Protein AF-A0A7D4QBA5-F1 (afdb_monomer)

Radius of gyration: 27.61 Å; Cα contacts (8 Å, |Δi|>4): 195; chains: 1; bounding box: 70×47×57 Å

Foldseek 3Di:
DVVLLVVQQQQVVVLDVDLPDQLNLQLLVCVLVPDLPQVVSLVSDDPVSCVPPVVVSSNNSPGHSDPVSSVVSVVVSVVVVVVVVVLLVVLVVVQVVLCVLLVPFDADVPLPPDDDDDDDPPDRPHPPVQVSVCRVVNSDRPSPVDPQDVCNVLVLDDDDQDPPPDGDDDDPDHDPNNVVLLVVLVVLCPDPPDPLVVQLVVCCVPPNNVNSSSVSSVVVVVVD

Mean predicted aligned error: 14.31 Å

Organism: NCBI:txid2740462

Sequence (224 aa):
MQKALIGMNIRLTEVLSQMHGVSGIALIEAISAGERDTEKLVALCHSKVRENKCEELRKALKGHYTPQGLFSLNQTLKAYQFYQEQIFECDRQIDATLQKINRDKSLLPGSGSGKRKPIRHNKPNVDDLGDHLLKIFNGRDATKLPGFTDYNWLGLSPGQNNSGKKNKNKNKGKLAVGQIFKQMAHGLLNSKYIGWGAFARRLRGRKGPAVAIKATARKLAAQY

pLDDT: mean 82.97, std 12.16, range [47.53, 96.38]

Solvent-accessible surface area (backbone atoms only — not comparable to full-atom values): 12940 Å² total; per-residue (Å²): 80,71,68,29,34,50,74,19,50,29,43,54,75,82,69,41,96,47,63,88,34,75,38,34,42,49,42,52,52,40,48,64,76,63,57,76,58,58,67,64,48,50,65,59,33,51,68,71,51,43,76,74,37,44,70,56,47,53,56,20,66,58,47,52,90,41,71,68,34,50,51,49,30,44,55,36,48,51,54,48,52,52,52,54,49,55,51,49,55,49,25,51,54,50,40,58,49,48,50,64,74,37,68,90,48,72,70,52,92,78,54,71,87,61,90,72,83,79,72,87,68,89,61,71,74,39,84,63,51,69,56,53,50,23,32,74,51,73,44,51,58,73,88,69,59,67,97,60,49,72,44,55,74,30,66,41,52,87,81,85,44,66,74,89,83,53,76,57,92,74,89,84,76,85,49,68,70,35,45,52,37,33,53,54,27,51,56,35,50,73,38,89,87,44,75,68,12,54,56,25,47,60,37,24,78,75,65,36,61,72,52,18,27,39,54,38,16,40,55,52,68,69,78,109

Secondary structure (DSSP, 8-state):
-HHHHHHTT--HHHH-S-TTSHHHHHHHHHHHTT---HHHHHHTS-HHHHHHHHHHHHHHH-S---HHHHHHHHHHHHHHHHHHHHHHHHHHHHHHHHHHHTTT-PPPTTTT-S-PPPP-SS----TTHHHHHHHHTTT--GGGS-S--HHHHTT-SPP--B-SS-B--------HHHHHHHHHHHHHHH-SS-HHHHHHHHHHHHH-HHHHHHHHHHHHTTT-

Structure (mmCIF, N/CA/C/O backbone):
data_AF-A0A7D4QBA5-F1
#
_entry.id   AF-A0A7D4QBA5-F1
#
loop_
_atom_site.group_PDB
_atom_site.id
_atom_site.type_symbol
_atom_site.label_atom_id
_atom_site.label_alt_id
_atom_site.label_comp_id
_atom_site.label_asym_id
_atom_site.label_entity_id
_atom_site.label_seq_id
_atom_site.pdbx_PDB_ins_code
_atom_site.Cartn_x
_atom_site.Cartn_y
_atom_site.Cartn_z
_atom_site.occupancy
_atom_site.B_iso_or_equiv
_atom_site.auth_seq_id
_atom_site.auth_comp_id
_atom_site.auth_asym_id
_atom_site.auth_atom_id
_atom_site.pdbx_PDB_model_num
ATOM 1 N N . MET A 1 1 ? -12.856 7.865 8.235 1.00 87.50 1 MET A N 1
ATOM 2 C CA . MET A 1 1 ? -12.420 6.806 9.166 1.00 87.50 1 MET A CA 1
ATOM 3 C C . MET A 1 1 ? -11.650 7.362 10.362 1.00 87.50 1 MET A C 1
ATOM 5 O O . MET A 1 1 ? -12.238 7.434 11.429 1.00 87.50 1 MET A O 1
ATOM 9 N N . GLN A 1 2 ? -10.406 7.846 10.225 1.00 91.25 2 GLN A N 1
ATOM 10 C CA . GLN A 1 2 ? -9.590 8.267 11.386 1.00 91.25 2 GLN A CA 1
ATOM 11 C C . GLN A 1 2 ? -10.256 9.314 12.301 1.00 91.25 2 GLN A C 1
ATOM 13 O O . GLN A 1 2 ? -10.251 9.146 13.515 1.00 91.25 2 GLN A O 1
ATOM 18 N N . LYS A 1 3 ? -10.856 10.375 11.743 1.00 91.88 3 LYS A N 1
ATOM 19 C CA . LYS A 1 3 ? -11.515 11.420 12.550 1.00 91.88 3 LYS A CA 1
ATOM 20 C C . LYS A 1 3 ? -12.663 10.878 13.415 1.00 91.88 3 LYS A C 1
ATOM 22 O O . LYS A 1 3 ? -12.778 11.283 14.563 1.00 91.88 3 LYS A O 1
ATOM 27 N N . ALA A 1 4 ? -13.465 9.951 12.884 1.00 92.31 4 ALA A N 1
ATOM 28 C CA . ALA A 1 4 ? -14.569 9.332 13.621 1.00 92.31 4 ALA A CA 1
ATOM 29 C C . ALA A 1 4 ? -14.053 8.494 14.802 1.00 92.31 4 ALA A C 1
ATOM 31 O O . ALA A 1 4 ? -14.572 8.601 15.907 1.00 92.31 4 ALA A O 1
ATOM 32 N N . LEU A 1 5 ? -12.976 7.729 14.587 1.00 94.25 5 LEU A N 1
ATOM 33 C CA . LEU A 1 5 ? -12.319 6.958 15.647 1.00 94.25 5 LEU A CA 1
ATOM 34 C C . LEU A 1 5 ? -11.743 7.871 16.737 1.00 94.25 5 LEU A C 1
ATOM 36 O O . LEU A 1 5 ? -12.009 7.656 17.914 1.00 94.25 5 LEU A O 1
ATOM 40 N N . ILE A 1 6 ? -11.031 8.936 16.355 1.00 94.19 6 ILE A N 1
ATOM 41 C CA . ILE A 1 6 ? -10.475 9.907 17.312 1.00 94.19 6 ILE A CA 1
ATOM 42 C C . ILE A 1 6 ? -11.585 10.586 18.124 1.00 94.19 6 ILE A C 1
ATOM 44 O O . ILE A 1 6 ? -11.428 10.748 19.331 1.00 94.19 6 ILE A O 1
ATOM 48 N N . GLY A 1 7 ? -12.710 10.943 17.493 1.00 93.38 7 GLY A N 1
ATOM 49 C CA . GLY A 1 7 ? -13.868 11.522 18.183 1.00 93.38 7 GLY A CA 1
ATOM 50 C C . GLY A 1 7 ? -14.501 10.585 19.219 1.00 93.38 7 GLY A C 1
ATOM 51 O O . GLY A 1 7 ? -15.042 11.053 20.213 1.00 93.38 7 GLY A O 1
ATOM 52 N N . MET A 1 8 ? -14.370 9.270 19.028 1.00 94.62 8 MET A N 1
ATOM 53 C CA . MET A 1 8 ? -14.761 8.228 19.986 1.00 94.62 8 MET A CA 1
ATOM 54 C C . MET A 1 8 ? -13.640 7.866 20.977 1.00 94.62 8 MET A C 1
ATOM 56 O O . MET A 1 8 ? -13.759 6.899 21.716 1.00 94.62 8 MET A O 1
ATOM 60 N N . ASN A 1 9 ? -12.526 8.601 20.995 1.00 95.50 9 ASN A N 1
ATOM 61 C CA . ASN A 1 9 ? -11.312 8.265 21.745 1.00 95.50 9 ASN A CA 1
ATOM 62 C C . ASN A 1 9 ? -10.731 6.866 21.436 1.00 95.50 9 ASN A C 1
ATOM 64 O O . ASN A 1 9 ? -10.094 6.245 22.279 1.00 95.50 9 ASN A O 1
ATOM 68 N N . ILE A 1 10 ? -10.920 6.380 20.209 1.00 95.25 10 ILE A N 1
ATOM 69 C CA . ILE A 1 10 ? -10.333 5.132 19.713 1.00 95.25 10 ILE A CA 1
ATOM 70 C C . ILE A 1 10 ? -9.046 5.478 18.947 1.00 95.25 10 ILE A C 1
ATOM 72 O O . ILE A 1 10 ? -9.080 6.110 17.887 1.00 95.25 10 ILE A O 1
ATOM 76 N N . ARG A 1 11 ? -7.887 5.076 19.482 1.00 94.88 11 ARG A N 1
ATOM 77 C CA . ARG A 1 11 ? -6.543 5.536 19.063 1.00 94.88 11 ARG A CA 1
ATOM 78 C C . ARG A 1 11 ? -5.786 4.549 18.172 1.00 94.88 11 ARG A C 1
ATOM 80 O O . ARG A 1 11 ? -4.568 4.422 18.245 1.00 94.88 11 ARG A O 1
ATOM 87 N N . LEU A 1 12 ? -6.492 3.868 17.270 1.00 93.56 12 LEU A N 1
ATOM 88 C CA . LEU A 1 12 ? -5.895 2.836 16.407 1.00 93.56 12 LEU A CA 1
ATOM 89 C C . LEU A 1 12 ? -4.717 3.332 15.548 1.00 93.56 12 LEU A C 1
ATOM 91 O O . LEU A 1 12 ? -3.803 2.560 15.276 1.00 93.56 12 LEU A O 1
ATOM 95 N N . THR A 1 13 ? -4.688 4.612 15.160 1.00 90.69 13 THR A N 1
ATOM 96 C CA . THR A 1 13 ? -3.599 5.189 14.347 1.00 90.69 13 THR A CA 1
ATOM 97 C C . THR A 1 13 ? -2.264 5.331 15.062 1.00 90.69 13 THR A C 1
ATOM 99 O O . THR A 1 13 ? -1.248 5.527 14.403 1.00 90.69 13 THR A O 1
ATOM 102 N N . GLU A 1 14 ? -2.255 5.278 16.391 1.00 91.50 14 GLU A N 1
ATOM 103 C CA . GLU A 1 14 ? -1.017 5.326 17.176 1.00 91.50 14 GLU A CA 1
ATOM 104 C C . GLU A 1 14 ? -0.344 3.946 17.213 1.00 91.50 14 GLU A C 1
ATOM 106 O O . GLU A 1 14 ? 0.877 3.843 17.302 1.00 91.50 14 GLU A O 1
ATOM 111 N N . VAL A 1 15 ? -1.136 2.882 17.045 1.00 92.44 15 VAL A N 1
ATOM 112 C CA . VAL A 1 15 ? -0.683 1.492 17.157 1.00 92.44 15 VAL A CA 1
ATOM 113 C C . VAL A 1 15 ? -0.463 0.857 15.782 1.00 92.44 15 VAL A C 1
ATOM 115 O O . VAL A 1 15 ? 0.573 0.229 15.527 1.00 92.44 15 VAL A O 1
ATOM 118 N N . LEU A 1 16 ? -1.415 1.038 14.864 1.00 91.88 16 LEU A N 1
ATOM 119 C CA . LEU A 1 16 ? -1.378 0.479 13.516 1.00 91.88 16 LEU A CA 1
ATOM 120 C C . LEU A 1 16 ? -0.680 1.430 12.545 1.00 91.88 16 LEU A C 1
ATOM 122 O O . LEU A 1 16 ? -1.036 2.598 12.423 1.00 91.88 16 LEU A O 1
ATOM 126 N N . SER A 1 17 ? 0.264 0.903 11.762 1.00 89.31 17 SER A N 1
ATOM 127 C CA . SER A 1 17 ? 0.940 1.686 10.719 1.00 89.31 17 SER A CA 1
ATOM 128 C C . SER A 1 17 ? 0.006 2.104 9.577 1.00 89.31 17 SER A C 1
ATOM 130 O O . SER A 1 17 ? 0.277 3.096 8.905 1.00 89.31 17 SER A O 1
ATOM 132 N N . GLN A 1 18 ? -1.063 1.341 9.327 1.00 87.75 18 GLN A N 1
ATOM 133 C CA . GLN A 1 18 ? -2.038 1.597 8.266 1.00 87.75 18 GLN A CA 1
ATOM 134 C C . GLN A 1 18 ? -3.451 1.274 8.754 1.00 87.75 18 GLN A C 1
ATOM 136 O O . GLN A 1 18 ? -3.728 0.144 9.149 1.00 87.75 18 GLN A O 1
ATOM 141 N N . MET A 1 19 ? -4.358 2.249 8.666 1.00 89.12 19 MET A N 1
ATOM 142 C CA . MET A 1 19 ? -5.766 2.062 9.049 1.00 89.12 19 MET A CA 1
ATOM 143 C C . MET A 1 19 ? -6.577 1.285 8.016 1.00 89.12 19 MET A C 1
ATOM 145 O O . MET A 1 19 ? -7.492 0.563 8.376 1.00 89.12 19 MET A O 1
ATOM 149 N N . HIS A 1 20 ? -6.234 1.431 6.741 1.00 88.12 20 HIS A N 1
ATOM 150 C CA . HIS A 1 20 ? -6.865 0.725 5.625 1.00 88.12 20 HIS A CA 1
ATOM 151 C C . HIS A 1 20 ? -6.091 -0.558 5.253 1.00 88.12 20 HIS A C 1
ATOM 153 O O . HIS A 1 20 ? -6.125 -1.010 4.113 1.00 88.12 20 HIS A O 1
ATOM 159 N N . GLY A 1 21 ? -5.278 -1.081 6.176 1.00 89.31 21 GLY A N 1
ATOM 160 C CA . GLY A 1 21 ? -4.649 -2.395 6.033 1.00 89.31 21 GLY A CA 1
ATOM 161 C C . GLY A 1 21 ? -5.574 -3.501 6.541 1.00 89.31 21 GLY A C 1
ATOM 162 O O . GLY A 1 21 ? -6.594 -3.210 7.159 1.00 89.31 21 GLY A O 1
ATOM 163 N N . VAL A 1 22 ? -5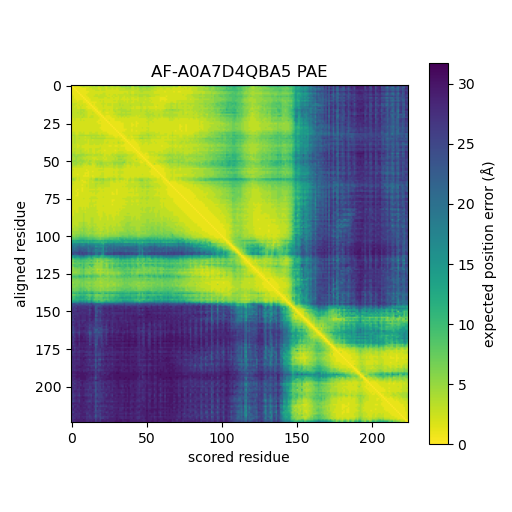.173 -4.762 6.359 1.00 90.19 22 VAL A N 1
ATOM 164 C CA . VAL A 1 22 ? -5.981 -5.951 6.711 1.00 90.19 22 VAL A CA 1
ATOM 165 C C . VAL A 1 22 ? -6.551 -5.871 8.132 1.00 90.19 22 VAL A C 1
ATOM 167 O O . VAL A 1 22 ? -7.758 -5.952 8.321 1.00 90.19 22 VAL A O 1
ATOM 170 N N . SER A 1 23 ? -5.701 -5.638 9.137 1.00 94.06 23 SER A N 1
ATOM 171 C CA . SER A 1 23 ? -6.149 -5.564 10.536 1.00 94.06 23 SER A CA 1
ATOM 172 C C . SER A 1 23 ? -6.994 -4.328 10.837 1.00 94.06 23 SER A C 1
ATOM 174 O O . SER A 1 23 ? -7.924 -4.404 11.628 1.00 94.06 23 SER A O 1
ATOM 176 N N . GLY A 1 24 ? -6.678 -3.187 10.219 1.00 93.94 24 GLY A N 1
ATOM 177 C CA . GLY A 1 24 ? -7.410 -1.946 10.458 1.00 93.94 24 GLY A CA 1
ATOM 178 C C . GLY A 1 24 ? -8.828 -1.992 9.888 1.00 93.94 24 GLY A C 1
ATOM 179 O O . GLY A 1 24 ? -9.761 -1.600 10.582 1.00 93.94 24 GLY A O 1
ATOM 180 N N . ILE A 1 25 ? -8.997 -2.533 8.676 1.00 94.94 25 ILE A N 1
ATOM 181 C CA . ILE A 1 25 ? -10.315 -2.731 8.060 1.00 94.94 25 ILE A CA 1
ATOM 182 C C . ILE A 1 25 ? -11.134 -3.751 8.852 1.00 94.94 25 ILE A C 1
ATOM 184 O O . ILE A 1 25 ? -12.247 -3.418 9.241 1.00 94.94 25 ILE A O 1
ATOM 188 N N . ALA A 1 26 ? -10.564 -4.912 9.198 1.00 95.31 26 ALA A N 1
ATOM 189 C CA . ALA A 1 26 ? -11.269 -5.931 9.983 1.00 95.31 26 ALA A CA 1
ATOM 190 C C . ALA A 1 26 ? -11.776 -5.388 11.334 1.00 95.31 26 ALA A C 1
ATOM 192 O O . ALA A 1 26 ? -12.913 -5.637 11.728 1.00 95.31 26 ALA A O 1
ATOM 193 N N . LEU A 1 27 ? -10.954 -4.590 12.026 1.00 95.38 27 LEU A N 1
ATOM 194 C CA . LEU A 1 27 ? -11.362 -3.903 13.253 1.00 95.38 27 LEU A CA 1
ATOM 195 C C . LEU A 1 27 ? -12.505 -2.915 13.013 1.00 95.38 27 LEU A C 1
ATOM 197 O O . LEU A 1 27 ? -13.470 -2.899 13.771 1.00 95.38 27 LEU A O 1
ATOM 201 N N . ILE A 1 28 ? -12.394 -2.068 11.988 1.00 95.31 28 ILE A N 1
ATOM 202 C CA . ILE A 1 28 ? -13.410 -1.055 11.679 1.00 95.31 28 ILE A CA 1
ATOM 203 C C . ILE A 1 28 ? -14.741 -1.720 11.308 1.00 95.31 28 ILE A C 1
ATOM 205 O O . ILE A 1 28 ? -15.784 -1.263 11.771 1.00 95.31 28 ILE A O 1
ATOM 209 N N . GLU A 1 29 ? -14.711 -2.794 10.522 1.00 95.88 29 GLU A N 1
ATOM 210 C CA . GLU A 1 29 ? -15.889 -3.577 10.143 1.00 95.88 29 GLU A CA 1
ATOM 211 C C . GLU A 1 29 ? -16.541 -4.238 11.360 1.00 95.88 29 GLU A C 1
ATOM 213 O O . GLU A 1 29 ? -17.748 -4.105 11.548 1.00 95.88 29 GLU A O 1
ATOM 218 N N . ALA A 1 30 ? -15.761 -4.851 12.253 1.00 96.38 30 ALA A N 1
ATOM 219 C CA . ALA A 1 30 ? -16.289 -5.429 13.488 1.00 96.38 30 ALA A CA 1
ATOM 220 C C . ALA A 1 30 ? -16.905 -4.361 14.413 1.00 96.38 30 ALA A C 1
ATOM 222 O O . ALA A 1 30 ? -18.012 -4.533 14.924 1.00 96.38 30 ALA A O 1
ATOM 223 N N . ILE A 1 31 ? -16.238 -3.213 14.578 1.00 95.19 31 ILE A N 1
ATOM 224 C CA . ILE A 1 31 ? -16.753 -2.075 15.358 1.00 95.19 31 ILE A CA 1
ATOM 225 C C . ILE A 1 31 ? -18.056 -1.537 14.750 1.00 95.19 31 ILE A C 1
ATOM 227 O O . ILE A 1 31 ? -18.972 -1.167 15.496 1.00 95.19 31 ILE A O 1
ATOM 231 N N . SER A 1 32 ? -18.132 -1.488 13.418 1.00 93.38 32 SER A N 1
ATOM 232 C CA . SER A 1 32 ? -19.309 -1.081 12.644 1.00 93.38 32 SER A CA 1
ATOM 233 C C . SER A 1 32 ? -20.475 -2.060 12.817 1.00 93.38 32 SER A C 1
ATOM 235 O O . SER A 1 32 ? -21.611 -1.621 12.997 1.00 93.38 32 SER A O 1
ATOM 237 N N . ALA A 1 33 ? -20.180 -3.364 12.864 1.00 94.12 33 ALA A N 1
ATOM 238 C CA . ALA A 1 33 ? -21.133 -4.446 13.118 1.00 94.12 33 ALA A CA 1
ATOM 239 C C . ALA A 1 33 ? -21.619 -4.523 14.579 1.00 94.12 33 ALA A C 1
ATOM 241 O O . ALA A 1 33 ? -22.534 -5.282 14.883 1.00 94.12 33 ALA A O 1
ATOM 242 N N . GLY A 1 34 ? -21.038 -3.725 15.480 1.00 94.00 34 GLY A N 1
ATOM 243 C CA . GLY A 1 34 ? -21.460 -3.632 16.878 1.00 94.00 34 GLY A CA 1
ATOM 244 C C . GLY A 1 34 ? -20.563 -4.366 17.869 1.00 94.00 34 GLY A C 1
ATOM 245 O O . GLY A 1 34 ? -20.878 -4.371 19.055 1.00 94.00 34 GLY A O 1
ATOM 246 N N . GLU A 1 35 ? -19.433 -4.927 17.435 1.00 95.69 35 GLU A N 1
ATOM 247 C CA . GLU A 1 35 ? -18.485 -5.577 18.341 1.00 95.69 35 GLU A CA 1
ATOM 248 C C . GLU A 1 35 ? -17.804 -4.545 19.258 1.00 95.69 35 GLU A C 1
ATOM 250 O O . GLU A 1 35 ? -17.399 -3.452 18.833 1.00 95.69 35 GLU A O 1
ATOM 255 N N . ARG A 1 36 ? -17.708 -4.890 20.544 1.00 92.94 36 ARG A N 1
ATOM 256 C CA . ARG A 1 36 ? -17.152 -4.041 21.616 1.00 92.94 36 ARG A CA 1
ATOM 257 C C . ARG A 1 36 ? -16.181 -4.791 22.511 1.00 92.94 36 ARG A C 1
ATOM 259 O O . ARG A 1 36 ? -15.448 -4.155 23.267 1.00 92.94 36 ARG A O 1
ATOM 266 N N . ASP A 1 37 ? -16.168 -6.117 22.431 1.00 94.31 37 ASP A N 1
ATOM 267 C CA . ASP A 1 37 ? -15.226 -6.925 23.177 1.00 94.31 37 ASP A CA 1
ATOM 268 C C . ASP A 1 37 ? -13.811 -6.677 22.646 1.00 94.31 37 ASP A C 1
ATOM 270 O O . ASP A 1 37 ? -13.479 -6.950 21.489 1.00 94.31 37 ASP A O 1
ATOM 274 N N . THR A 1 38 ? -12.967 -6.130 23.519 1.00 93.56 38 THR A N 1
ATOM 275 C CA . THR A 1 38 ? -11.593 -5.774 23.171 1.00 93.56 38 THR A CA 1
ATOM 276 C C . THR A 1 38 ? -10.783 -7.008 22.783 1.00 93.56 38 THR A C 1
ATOM 278 O O . THR A 1 38 ? -9.983 -6.927 21.854 1.00 93.56 38 THR A O 1
ATOM 281 N N . GLU A 1 39 ? -11.006 -8.157 23.423 1.00 93.69 39 GLU A N 1
ATOM 282 C CA . GLU A 1 39 ? -10.233 -9.368 23.136 1.00 93.69 39 GLU A CA 1
ATOM 283 C C . GLU A 1 39 ? -10.596 -9.949 21.769 1.00 93.69 39 GLU A C 1
ATOM 285 O O . GLU A 1 39 ? -9.708 -10.308 20.990 1.00 93.69 39 GLU A O 1
ATOM 290 N N . LYS A 1 40 ? -11.887 -9.941 21.410 1.00 94.50 40 LYS A N 1
ATOM 291 C CA . LYS A 1 40 ? -12.326 -10.334 20.062 1.00 94.50 40 LYS A CA 1
ATOM 292 C C . LYS A 1 40 ? -11.757 -9.407 18.995 1.00 94.50 40 LYS A C 1
ATOM 294 O O . LYS A 1 40 ? -11.257 -9.880 17.977 1.00 94.50 40 LYS A O 1
ATOM 299 N N . LEU A 1 41 ? -11.773 -8.097 19.237 1.00 94.56 41 LEU A N 1
ATOM 300 C CA . LEU A 1 41 ? -11.208 -7.112 18.313 1.00 94.56 41 LEU A CA 1
ATOM 301 C C . LEU A 1 41 ? -9.694 -7.310 18.128 1.00 94.56 41 LEU A C 1
ATOM 303 O O . LEU A 1 41 ? -9.197 -7.322 17.001 1.00 94.56 41 LEU A O 1
ATOM 307 N N . VAL A 1 42 ? -8.948 -7.536 19.210 1.00 94.62 42 VAL A N 1
ATOM 308 C CA . VAL A 1 42 ? -7.507 -7.827 19.141 1.00 94.62 42 VAL A CA 1
ATOM 309 C C . VAL A 1 42 ? -7.236 -9.125 18.375 1.00 94.62 42 VAL A C 1
ATOM 311 O O . VAL A 1 42 ? -6.275 -9.187 17.603 1.00 94.62 42 VAL A O 1
ATOM 314 N N . ALA A 1 43 ? -8.089 -10.143 18.517 1.00 94.62 43 ALA A N 1
ATOM 315 C CA . ALA A 1 43 ? -7.934 -11.414 17.812 1.00 94.62 43 ALA A CA 1
ATOM 316 C C . ALA A 1 43 ? -7.985 -11.271 16.277 1.00 94.62 43 ALA A C 1
ATOM 318 O O . ALA A 1 43 ? -7.267 -12.004 15.589 1.00 94.62 43 ALA A O 1
ATOM 319 N N . LEU A 1 44 ? -8.739 -10.291 15.753 1.00 94.19 44 LEU A N 1
ATOM 320 C CA . LEU A 1 44 ? -8.828 -9.965 14.318 1.00 94.19 44 LEU A CA 1
ATOM 321 C C . LEU A 1 44 ? -7.530 -9.374 13.744 1.00 94.19 44 LEU A C 1
ATOM 323 O O . LEU A 1 44 ? -7.335 -9.322 12.526 1.00 94.19 44 LEU A O 1
ATOM 327 N N . CYS A 1 45 ? -6.624 -8.902 14.602 1.00 93.56 45 CYS A N 1
ATOM 328 C CA . CYS A 1 45 ? -5.352 -8.357 14.156 1.00 93.56 45 CYS A CA 1
ATOM 329 C C . CYS A 1 45 ? -4.394 -9.463 13.696 1.00 93.56 45 CYS A C 1
ATOM 331 O O . CYS A 1 45 ? -4.380 -10.582 14.208 1.00 93.56 45 CYS A O 1
ATOM 333 N N . HIS A 1 46 ? -3.526 -9.124 12.744 1.00 93.50 46 HIS A N 1
ATOM 334 C CA . HIS A 1 46 ? -2.494 -10.029 12.249 1.00 93.50 46 HIS A CA 1
ATOM 335 C C . HIS A 1 46 ? -1.551 -10.460 13.389 1.00 93.50 46 HIS A C 1
ATOM 337 O O . HIS A 1 46 ? -1.228 -9.646 14.257 1.00 93.50 46 HIS A O 1
ATOM 343 N N . SER A 1 47 ? -1.041 -11.699 13.345 1.00 92.38 47 SER A N 1
ATOM 344 C CA . SER A 1 47 ? -0.201 -12.314 14.394 1.00 92.38 47 SER A CA 1
ATOM 345 C C . SER A 1 47 ? 0.891 -11.386 14.931 1.00 92.38 47 SER A C 1
ATOM 347 O O . SER A 1 47 ? 0.894 -11.069 16.113 1.00 92.38 47 SER A O 1
ATOM 349 N N . LYS A 1 48 ? 1.722 -10.826 14.045 1.00 90.19 48 LYS A N 1
ATOM 350 C CA . LYS A 1 48 ? 2.784 -9.867 14.406 1.00 90.19 48 LYS A CA 1
ATOM 351 C C . LYS A 1 48 ? 2.304 -8.626 15.164 1.00 90.19 48 LYS A C 1
ATOM 353 O O . LYS A 1 48 ? 3.064 -8.077 15.955 1.00 90.19 48 LYS A O 1
ATOM 358 N N . VAL A 1 49 ? 1.097 -8.129 14.895 1.00 89.88 49 VAL A N 1
ATOM 359 C CA . VAL A 1 49 ? 0.556 -6.973 15.627 1.00 89.88 49 VAL A CA 1
ATOM 360 C C . VAL A 1 49 ? 0.129 -7.413 17.024 1.00 89.88 49 VAL A C 1
ATOM 362 O O . VAL A 1 49 ? 0.434 -6.721 17.989 1.00 89.88 49 VAL A O 1
ATOM 365 N N . ARG A 1 50 ? -0.498 -8.588 17.146 1.00 91.38 50 ARG A N 1
ATOM 366 C CA . ARG A 1 50 ? -0.865 -9.167 18.445 1.00 91.38 50 ARG A CA 1
ATOM 367 C C . ARG A 1 50 ? 0.371 -9.461 19.294 1.00 91.38 50 ARG A C 1
ATOM 369 O O . ARG A 1 50 ? 0.403 -9.079 20.448 1.00 91.38 50 ARG A O 1
ATOM 376 N N . GLU A 1 51 ? 1.409 -10.057 18.718 1.00 90.25 51 GLU A N 1
ATOM 377 C CA . GLU A 1 51 ? 2.650 -10.394 19.430 1.00 90.25 51 GLU A CA 1
ATOM 378 C C . GLU A 1 51 ? 3.383 -9.153 19.950 1.00 90.25 51 GLU A C 1
ATOM 380 O O . GLU A 1 51 ? 3.822 -9.126 21.094 1.00 90.25 51 GLU A O 1
ATOM 385 N N . ASN A 1 52 ? 3.500 -8.107 19.125 1.00 91.81 52 ASN A N 1
ATOM 386 C CA . ASN A 1 52 ? 4.343 -6.956 19.458 1.00 91.81 52 ASN A CA 1
ATOM 387 C C . ASN A 1 52 ? 3.588 -5.800 20.125 1.00 91.81 52 ASN A C 1
ATOM 389 O O . ASN A 1 52 ? 4.220 -4.946 20.739 1.00 91.81 52 ASN A O 1
ATOM 393 N N . LYS A 1 53 ? 2.264 -5.707 19.943 1.00 91.50 53 LYS A N 1
ATOM 394 C CA . LYS A 1 53 ? 1.474 -4.511 20.289 1.00 91.50 53 LYS A CA 1
ATOM 395 C C . LYS A 1 53 ? 0.126 -4.822 20.942 1.00 91.50 53 LYS A C 1
ATOM 397 O O . LYS A 1 53 ? -0.775 -3.986 20.897 1.00 91.50 53 LYS A O 1
ATOM 402 N N . CYS A 1 54 ? -0.032 -5.998 21.551 1.00 92.25 54 CYS A N 1
ATOM 403 C CA . CYS A 1 54 ? -1.289 -6.403 22.194 1.00 92.25 54 CYS A CA 1
ATOM 404 C C . CYS A 1 54 ? -1.794 -5.365 23.207 1.00 92.25 54 CYS A C 1
ATOM 406 O O . CYS A 1 54 ? -2.922 -4.887 23.120 1.00 92.25 54 CYS A O 1
ATOM 408 N N . GLU A 1 55 ? -0.925 -4.965 24.139 1.00 93.56 55 GLU A N 1
ATOM 409 C CA . GLU A 1 55 ? -1.274 -4.033 25.216 1.00 93.56 55 GLU A CA 1
ATOM 410 C C . GLU A 1 55 ? -1.626 -2.638 24.695 1.00 93.56 55 GLU A C 1
ATOM 412 O O . GLU A 1 55 ? -2.571 -2.001 25.164 1.00 93.56 55 GLU A O 1
ATOM 417 N N . GLU A 1 56 ? -0.889 -2.159 23.693 1.00 94.00 56 GLU A N 1
ATOM 418 C CA . GLU A 1 56 ? -1.173 -0.884 23.037 1.00 94.00 56 GLU A CA 1
ATOM 419 C C . GLU A 1 56 ? -2.515 -0.929 22.304 1.00 94.00 56 GLU A C 1
ATOM 421 O O . GLU A 1 56 ? -3.294 0.016 22.408 1.00 94.00 56 GLU A O 1
ATOM 426 N N . LEU A 1 57 ? -2.827 -2.038 21.619 1.00 94.25 57 LEU A N 1
ATOM 427 C CA . LEU A 1 57 ? -4.122 -2.237 20.966 1.00 94.25 57 LEU A CA 1
ATOM 428 C C . LEU A 1 57 ? -5.270 -2.224 21.975 1.00 94.25 57 LEU A C 1
ATOM 430 O O . LEU A 1 57 ? -6.252 -1.516 21.758 1.00 94.25 57 LEU A O 1
ATOM 434 N N . ARG A 1 58 ? -5.135 -2.947 23.093 1.00 95.12 58 ARG A N 1
ATOM 435 C CA . ARG A 1 58 ? -6.137 -2.953 24.169 1.00 95.12 58 ARG A CA 1
ATOM 436 C C . ARG A 1 58 ? -6.406 -1.545 24.683 1.00 95.12 58 ARG A C 1
ATOM 438 O O . ARG A 1 58 ? -7.559 -1.156 24.842 1.00 95.12 58 ARG A O 1
ATOM 445 N N . LYS A 1 59 ? -5.354 -0.753 24.906 1.00 94.88 59 LYS A N 1
ATOM 446 C CA . LYS A 1 59 ? -5.481 0.653 25.322 1.00 94.88 59 LYS A CA 1
ATOM 447 C C . LYS A 1 59 ? -6.122 1.515 24.236 1.00 94.88 59 LYS A C 1
ATOM 449 O O . LYS A 1 59 ? -7.002 2.308 24.543 1.00 94.88 59 LYS A O 1
ATOM 454 N N . ALA A 1 60 ? -5.729 1.339 22.979 1.00 94.94 60 ALA A N 1
ATOM 455 C CA . ALA A 1 60 ? -6.246 2.115 21.857 1.00 94.94 60 ALA A CA 1
ATOM 456 C C . ALA A 1 60 ? -7.727 1.844 21.551 1.00 94.94 60 ALA A C 1
ATOM 458 O O . ALA A 1 60 ? -8.399 2.719 21.009 1.00 94.94 60 ALA A O 1
ATOM 459 N N . LEU A 1 61 ? -8.229 0.652 21.882 1.00 95.19 61 LEU A N 1
ATOM 460 C CA . LEU A 1 61 ? -9.630 0.255 21.713 1.00 95.19 61 LEU A CA 1
ATOM 461 C C . LEU A 1 61 ? -10.536 0.697 22.875 1.00 95.19 61 LEU A C 1
ATOM 463 O O . LEU A 1 61 ? -11.762 0.665 22.734 1.00 95.19 61 LEU A O 1
ATOM 467 N N . LYS A 1 62 ? -9.964 1.148 24.001 1.00 93.75 62 LYS A N 1
ATOM 468 C CA . LYS A 1 62 ? -10.716 1.742 25.115 1.00 93.75 62 LYS A CA 1
ATOM 469 C C . LYS A 1 62 ? -11.155 3.162 24.753 1.00 93.75 62 LYS A C 1
ATOM 471 O O . LYS A 1 62 ? -10.436 4.128 24.993 1.00 93.75 62 LYS A O 1
ATOM 476 N N . GLY A 1 63 ? -12.357 3.273 24.198 1.00 93.06 63 GLY A N 1
ATOM 477 C CA . GLY A 1 63 ? -12.986 4.539 23.833 1.00 93.06 63 GLY A CA 1
ATOM 478 C C . GLY A 1 63 ? -14.492 4.559 24.104 1.00 93.06 63 GLY A C 1
ATOM 479 O O . GLY A 1 63 ? -15.069 3.610 24.632 1.00 93.06 63 GLY A O 1
ATOM 480 N N . HIS A 1 64 ? -15.133 5.658 23.723 1.00 94.19 64 HIS A N 1
ATOM 481 C CA . HIS A 1 64 ? -16.572 5.873 23.817 1.00 94.19 64 HIS A CA 1
ATOM 482 C C . HIS A 1 64 ? -17.231 5.609 22.464 1.00 94.19 64 HIS A C 1
ATOM 484 O O . HIS A 1 64 ? -17.194 6.447 21.565 1.00 94.19 64 HIS A O 1
ATOM 490 N N . TYR A 1 65 ? -17.869 4.450 22.331 1.00 94.88 65 TYR A N 1
ATOM 491 C CA . TYR A 1 65 ? -18.572 4.029 21.119 1.00 94.88 65 TYR A CA 1
ATOM 492 C C . TYR A 1 65 ? -19.935 4.727 20.991 1.00 94.88 65 TYR A C 1
ATOM 494 O O . TYR A 1 65 ? -20.987 4.102 21.114 1.00 94.88 65 TYR A O 1
ATOM 502 N N . THR A 1 66 ? -19.917 6.047 20.797 1.00 94.44 66 THR A N 1
ATOM 503 C CA . THR A 1 66 ? -21.133 6.865 20.719 1.00 94.44 66 THR A CA 1
ATOM 504 C C . THR A 1 66 ? -21.919 6.584 19.432 1.00 94.44 66 THR A C 1
ATOM 506 O O . THR A 1 66 ? -21.310 6.371 18.378 1.00 94.44 66 THR A O 1
ATOM 509 N N . PRO A 1 67 ? -23.265 6.635 19.453 1.00 95.31 67 PRO A N 1
ATOM 510 C CA . PRO A 1 67 ? -24.082 6.415 18.256 1.00 95.31 67 PRO A CA 1
ATOM 511 C C . PRO A 1 67 ? -23.709 7.336 17.085 1.00 95.31 67 PRO A C 1
ATOM 513 O O . PRO A 1 67 ? -23.649 6.900 15.938 1.00 95.31 67 PRO A O 1
ATOM 516 N N . GLN A 1 68 ? -23.389 8.601 17.372 1.00 94.94 68 GLN A N 1
ATOM 517 C CA . GLN A 1 68 ? -22.987 9.595 16.375 1.00 94.94 68 GLN A CA 1
ATOM 518 C C . GLN A 1 68 ? -21.620 9.261 15.763 1.00 94.94 68 GLN A C 1
ATOM 520 O O . GLN A 1 68 ? -21.435 9.358 14.547 1.00 94.94 68 GLN A O 1
ATOM 525 N N . GLY A 1 69 ? -20.661 8.842 16.597 1.00 95.44 69 GLY A N 1
ATOM 526 C CA . GLY A 1 69 ? -19.334 8.431 16.148 1.00 95.44 69 GLY A CA 1
ATOM 527 C C . GLY A 1 69 ? -19.391 7.178 15.277 1.00 95.44 69 GLY A C 1
ATOM 528 O O . GLY A 1 69 ? -18.761 7.134 14.220 1.00 95.44 69 GLY A O 1
ATOM 529 N N . LEU A 1 70 ? -20.211 6.202 15.668 1.00 95.88 70 LEU A N 1
ATOM 530 C CA . LEU A 1 70 ? -20.456 4.978 14.905 1.00 95.88 70 LEU A CA 1
ATOM 531 C C . LEU A 1 70 ? -21.156 5.258 13.579 1.00 95.88 70 LEU A C 1
ATOM 533 O O . LEU A 1 70 ? -20.739 4.735 12.549 1.00 95.88 70 LEU A O 1
ATOM 537 N N . PHE A 1 71 ? -22.163 6.133 13.572 1.00 96.00 71 PHE A N 1
ATOM 538 C CA . PHE A 1 71 ? -22.806 6.566 12.335 1.00 96.00 71 PHE A CA 1
ATOM 539 C C . PHE A 1 71 ? -21.789 7.201 11.378 1.00 96.00 71 PHE A C 1
ATOM 541 O O . PHE A 1 71 ? -21.707 6.811 10.213 1.00 96.00 71 PHE A O 1
ATOM 548 N N . SER A 1 72 ? -20.955 8.121 11.874 1.00 96.06 72 SER A N 1
ATOM 549 C CA . SER A 1 72 ? -19.888 8.732 11.074 1.00 96.06 72 SER A CA 1
ATOM 550 C C . SER A 1 72 ? -18.883 7.694 10.564 1.00 96.06 72 SER A C 1
ATOM 552 O O . SER A 1 72 ? -18.505 7.719 9.390 1.00 96.06 72 SER A O 1
ATOM 554 N N . LEU A 1 73 ? -18.476 6.744 11.414 1.00 95.62 73 LEU A N 1
ATOM 555 C CA . LEU A 1 73 ? -17.573 5.663 11.031 1.00 95.62 73 LEU A CA 1
ATOM 556 C C . LEU A 1 73 ? -18.172 4.833 9.890 1.00 95.62 73 LEU A C 1
ATOM 558 O O . LEU A 1 73 ? -17.501 4.671 8.870 1.00 95.62 73 LEU A O 1
ATOM 562 N N . ASN A 1 74 ? -19.438 4.425 10.016 1.00 96.19 74 ASN A N 1
ATOM 563 C CA . ASN A 1 74 ? -20.179 3.659 9.013 1.00 96.19 74 ASN A CA 1
ATOM 564 C C . ASN A 1 74 ? -20.267 4.401 7.677 1.00 96.19 74 ASN A C 1
ATOM 566 O O . ASN A 1 74 ? -19.981 3.814 6.637 1.00 96.19 74 ASN A O 1
ATOM 570 N N . GLN A 1 75 ? -20.592 5.698 7.686 1.00 96.12 75 GLN A N 1
ATOM 571 C CA . GLN A 1 75 ? -20.610 6.503 6.457 1.00 96.12 75 GLN A CA 1
ATOM 572 C C . GLN A 1 75 ? -19.234 6.538 5.786 1.00 96.12 75 GLN A C 1
ATOM 574 O O . GLN A 1 75 ? -19.115 6.388 4.572 1.00 96.12 75 GLN A O 1
ATOM 579 N N . THR A 1 76 ? -18.166 6.680 6.575 1.00 94.38 76 THR A N 1
ATOM 580 C CA . THR A 1 76 ? -16.814 6.699 6.008 1.00 94.38 76 THR A CA 1
ATOM 581 C C . THR A 1 76 ? -16.328 5.333 5.528 1.00 94.38 76 THR A C 1
ATOM 583 O O . THR A 1 76 ? -15.528 5.295 4.596 1.00 94.38 76 THR A O 1
ATOM 586 N N . LEU A 1 77 ? -16.791 4.238 6.138 1.00 95.38 77 LEU A N 1
ATOM 587 C CA . LEU A 1 77 ? -16.513 2.878 5.681 1.00 95.38 77 LEU A CA 1
ATOM 588 C C . LEU A 1 77 ? -17.212 2.609 4.342 1.00 95.38 77 LEU A C 1
ATOM 590 O O . LEU A 1 77 ? -16.561 2.149 3.410 1.00 95.38 77 LEU A O 1
ATOM 594 N N . LYS A 1 78 ? -18.485 3.005 4.206 1.00 96.06 78 LYS A N 1
ATOM 595 C CA . LYS A 1 78 ? -19.227 2.925 2.937 1.00 96.06 78 LYS A CA 1
ATOM 596 C C . LYS A 1 78 ? -18.542 3.709 1.820 1.00 96.06 78 LYS A C 1
ATOM 598 O O . LYS A 1 78 ? -18.343 3.182 0.734 1.00 96.06 78 LYS A O 1
ATOM 603 N N . ALA A 1 79 ? -18.122 4.946 2.097 1.00 95.00 79 ALA A N 1
ATOM 604 C CA . ALA A 1 79 ? -17.384 5.750 1.122 1.00 95.00 79 ALA A CA 1
ATOM 605 C C . ALA A 1 79 ? -16.062 5.081 0.703 1.00 95.00 79 ALA A C 1
ATOM 607 O O . ALA A 1 79 ? -15.699 5.107 -0.467 1.00 95.00 79 ALA A O 1
ATOM 608 N N . TYR A 1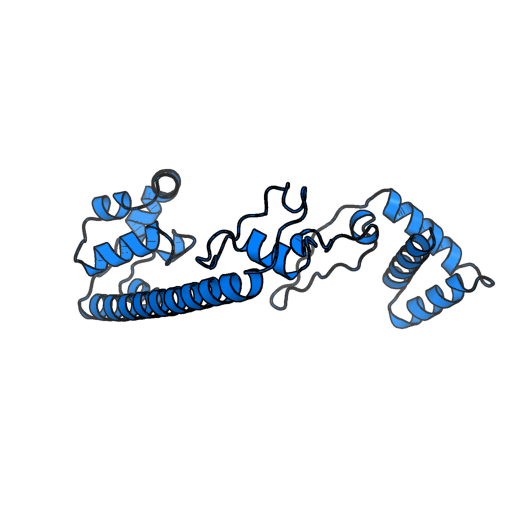 80 ? -15.346 4.462 1.647 1.00 94.12 80 TYR A N 1
ATOM 609 C CA . TYR A 1 80 ? -14.130 3.709 1.343 1.00 94.12 80 TYR A CA 1
ATOM 610 C C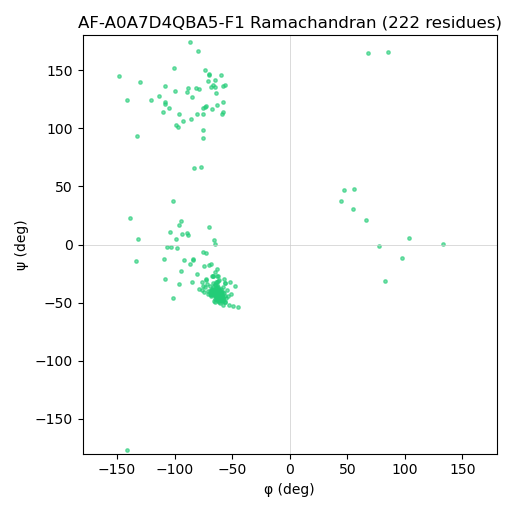 . TYR A 1 80 ? -14.404 2.493 0.449 1.00 94.12 80 TYR A C 1
ATOM 612 O O . TYR A 1 80 ? -13.705 2.319 -0.546 1.00 94.12 80 TYR A O 1
ATOM 620 N N . GLN A 1 81 ? -15.428 1.699 0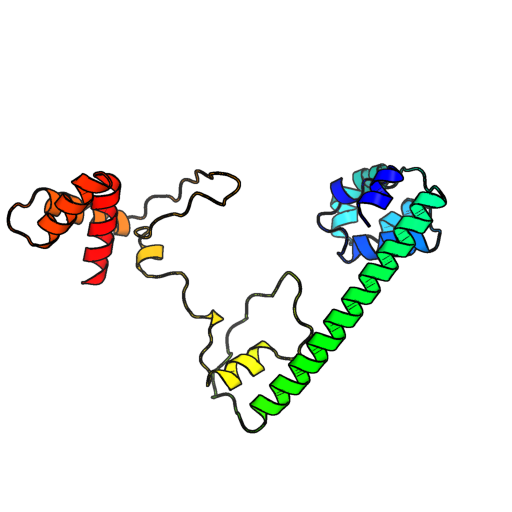.770 1.00 95.00 81 GLN A N 1
ATOM 621 C CA . GLN A 1 81 ? -15.840 0.541 -0.030 1.00 95.00 81 GLN A CA 1
ATOM 622 C C . GLN A 1 81 ? -16.240 0.957 -1.451 1.00 95.00 81 GLN A C 1
ATOM 624 O O . GLN A 1 81 ? -15.762 0.357 -2.407 1.00 95.00 81 GLN A O 1
ATOM 629 N N . PHE A 1 82 ? -17.004 2.044 -1.592 1.00 96.19 82 PHE A N 1
ATOM 630 C CA . PHE A 1 82 ? -17.352 2.618 -2.894 1.00 96.19 82 PHE A CA 1
ATOM 631 C C . PHE A 1 82 ? -16.107 2.965 -3.723 1.00 96.19 82 PHE A C 1
ATOM 633 O O . PHE A 1 82 ? -15.986 2.549 -4.871 1.00 96.19 82 PHE A O 1
ATOM 640 N N . TYR A 1 83 ? -15.131 3.679 -3.150 1.00 93.56 83 TYR A N 1
ATOM 641 C CA . TYR A 1 83 ? -13.900 3.992 -3.886 1.00 93.56 83 TYR A CA 1
ATOM 642 C C . TYR A 1 83 ? -13.085 2.745 -4.232 1.00 93.56 83 TYR A C 1
ATOM 644 O O . TYR A 1 83 ? -12.455 2.704 -5.286 1.00 93.56 83 TYR A O 1
ATOM 652 N N . GLN A 1 84 ? -13.087 1.734 -3.365 1.00 92.62 84 GLN A N 1
ATOM 653 C CA . GLN A 1 84 ? -12.396 0.480 -3.634 1.00 92.62 84 GLN A CA 1
ATOM 654 C C . GLN A 1 84 ? -13.022 -0.272 -4.818 1.00 92.62 84 GLN A C 1
ATOM 656 O O . GLN A 1 84 ? -12.286 -0.823 -5.636 1.00 92.62 84 GLN A O 1
ATOM 661 N N . GLU A 1 85 ? -14.350 -0.245 -4.936 1.00 95.50 85 GLU A N 1
ATOM 662 C CA . GLU A 1 85 ? -15.093 -0.789 -6.076 1.00 95.50 85 GLU A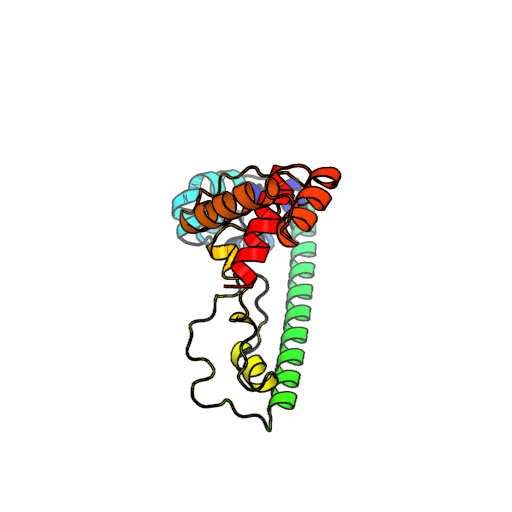 CA 1
ATOM 663 C C . GLU A 1 85 ? -14.785 -0.018 -7.366 1.00 95.50 85 GLU A C 1
ATOM 665 O O . GLU A 1 85 ? -14.402 -0.624 -8.362 1.00 95.50 85 GLU A O 1
ATOM 670 N N . GLN A 1 86 ? -14.812 1.317 -7.332 1.00 93.50 86 GLN A N 1
ATOM 671 C CA . GLN A 1 86 ? -14.459 2.150 -8.490 1.00 93.50 86 GLN A CA 1
ATOM 672 C C . GLN A 1 86 ? -13.015 1.914 -8.976 1.00 93.50 86 GLN A C 1
ATOM 674 O O . GLN A 1 86 ? -12.753 1.874 -10.179 1.00 93.50 86 GLN A O 1
ATOM 679 N N . ILE A 1 87 ? -12.061 1.718 -8.055 1.00 88.56 87 ILE A N 1
ATOM 680 C CA . ILE A 1 87 ? -10.676 1.354 -8.403 1.00 88.56 87 ILE A CA 1
ATOM 681 C C . ILE A 1 87 ? -10.637 -0.028 -9.065 1.00 88.56 87 ILE A C 1
ATOM 683 O O . ILE A 1 87 ? -9.942 -0.207 -10.062 1.00 88.56 87 ILE A O 1
ATOM 687 N N . PHE A 1 88 ? -11.395 -0.991 -8.542 1.00 93.31 88 PHE A N 1
ATOM 688 C CA . PHE A 1 88 ? -11.460 -2.337 -9.103 1.00 93.31 88 PHE A CA 1
ATOM 689 C C . PHE A 1 88 ? -12.065 -2.351 -10.517 1.00 93.31 88 PHE A C 1
ATOM 691 O O . PHE A 1 88 ? -11.557 -3.037 -11.404 1.00 93.31 88 PHE A O 1
ATOM 698 N N . GLU A 1 89 ? -13.107 -1.556 -10.764 1.00 94.00 89 GLU A N 1
ATOM 699 C CA . GLU A 1 89 ? -13.678 -1.376 -12.103 1.00 94.00 89 GLU A CA 1
ATOM 700 C C . GLU A 1 89 ? -12.657 -0.781 -13.081 1.00 94.00 89 GLU A C 1
ATOM 702 O O . GLU A 1 89 ? -12.529 -1.265 -14.211 1.00 94.00 89 GLU A O 1
ATOM 707 N N . CYS A 1 90 ? -11.882 0.217 -12.639 1.00 85.25 90 CYS A N 1
ATOM 708 C CA . CYS A 1 90 ? -10.775 0.769 -13.420 1.00 85.25 90 CYS A CA 1
ATOM 709 C C . CYS A 1 90 ? -9.724 -0.302 -13.747 1.00 85.25 90 CYS A C 1
ATOM 711 O O . CYS A 1 90 ? -9.333 -0.435 -14.906 1.00 85.25 90 CYS A O 1
ATOM 713 N N . ASP A 1 91 ? -9.294 -1.087 -12.755 1.00 87.31 91 ASP A N 1
ATOM 714 C CA . ASP A 1 91 ? -8.310 -2.159 -12.943 1.00 87.31 91 ASP A CA 1
ATOM 715 C C . ASP A 1 91 ? -8.795 -3.189 -13.978 1.00 87.31 91 ASP A C 1
ATOM 717 O O . ASP A 1 91 ? -8.039 -3.569 -14.874 1.00 87.31 91 ASP A O 1
ATOM 721 N N . ARG A 1 92 ? -10.084 -3.558 -13.945 1.00 93.19 92 ARG A N 1
ATOM 722 C CA . ARG A 1 92 ? -10.696 -4.459 -14.935 1.00 93.19 92 ARG A CA 1
ATOM 723 C C . ARG A 1 92 ? -10.697 -3.867 -16.349 1.00 93.19 92 ARG A C 1
ATOM 725 O O . ARG A 1 92 ? -10.448 -4.585 -17.319 1.00 93.19 92 ARG A O 1
ATOM 732 N N . GLN A 1 93 ? -10.972 -2.570 -16.497 1.00 92.19 93 GLN A N 1
ATOM 733 C CA . GLN A 1 93 ? -10.898 -1.901 -17.803 1.00 92.19 93 GLN A CA 1
ATOM 734 C C . GLN A 1 93 ? -9.458 -1.811 -18.325 1.00 92.19 93 GLN A C 1
ATOM 736 O O . GLN A 1 93 ? -9.226 -1.981 -19.528 1.00 92.19 93 GLN A O 1
ATOM 741 N N . ILE A 1 94 ? -8.490 -1.569 -17.435 1.00 80.94 94 ILE A N 1
ATOM 742 C CA . ILE A 1 94 ? -7.062 -1.561 -17.765 1.00 80.94 94 ILE A CA 1
ATOM 743 C C . ILE A 1 94 ? -6.645 -2.941 -18.272 1.00 80.94 94 ILE A C 1
ATOM 745 O O . ILE A 1 94 ? -6.056 -3.024 -19.348 1.00 80.94 94 ILE A O 1
ATOM 749 N N .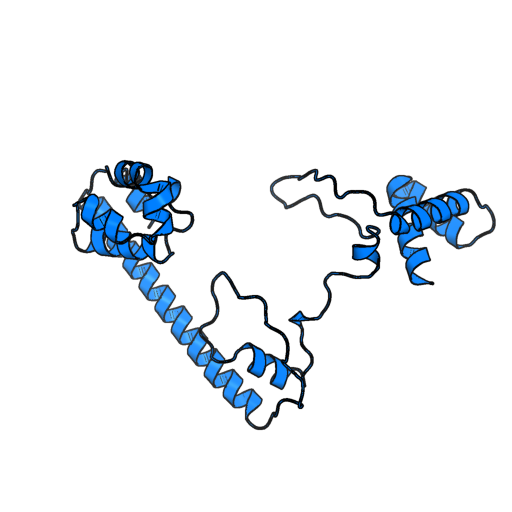 ASP A 1 95 ? -6.996 -4.010 -17.557 1.00 88.38 95 ASP A N 1
ATOM 750 C CA . ASP A 1 95 ? -6.683 -5.384 -17.954 1.00 88.38 95 ASP A CA 1
ATOM 751 C C . ASP A 1 95 ? -7.254 -5.726 -19.341 1.00 88.38 95 ASP A C 1
ATOM 753 O O . ASP A 1 95 ? -6.511 -6.068 -20.264 1.00 88.38 95 ASP A O 1
ATOM 757 N N . ALA A 1 96 ? -8.551 -5.484 -19.562 1.00 91.50 96 ALA A N 1
ATOM 758 C CA . ALA A 1 96 ? -9.188 -5.716 -20.861 1.00 91.50 96 ALA A CA 1
ATOM 759 C C . ALA A 1 96 ? -8.519 -4.924 -22.004 1.00 91.50 96 ALA A C 1
ATOM 761 O O . ALA A 1 96 ? -8.397 -5.405 -23.135 1.00 91.50 96 ALA A O 1
ATOM 762 N N . THR A 1 97 ? -8.067 -3.701 -21.724 1.00 88.94 97 THR A N 1
ATOM 763 C CA . THR A 1 97 ? -7.351 -2.866 -22.698 1.00 88.94 97 THR A CA 1
ATOM 764 C C . THR A 1 97 ? -5.951 -3.414 -22.979 1.00 88.94 97 THR A C 1
ATOM 766 O O . THR A 1 97 ? -5.543 -3.499 -24.140 1.00 88.94 97 THR A O 1
ATOM 769 N N . LEU A 1 98 ? -5.223 -3.841 -21.946 1.00 82.12 98 LEU A N 1
ATOM 770 C CA . LEU A 1 98 ? -3.897 -4.443 -22.079 1.00 82.12 98 LEU A CA 1
ATOM 771 C C . LEU A 1 98 ? -3.941 -5.768 -22.841 1.00 82.12 98 LEU A C 1
ATOM 773 O O . LEU A 1 98 ? -3.044 -6.018 -23.650 1.00 82.12 98 LEU A O 1
ATOM 777 N N . GLN A 1 99 ? -4.974 -6.585 -22.639 1.00 91.19 99 GLN A N 1
ATOM 778 C CA . GLN A 1 99 ? -5.207 -7.808 -23.408 1.00 91.19 99 GLN A CA 1
ATOM 779 C C . GLN A 1 99 ? -5.422 -7.499 -24.893 1.00 91.19 99 GLN A C 1
ATOM 781 O O . GLN A 1 99 ? -4.747 -8.082 -25.740 1.00 91.19 99 GLN A O 1
ATOM 786 N N . LYS A 1 100 ? -6.279 -6.520 -25.221 1.00 91.75 100 LYS A N 1
ATOM 787 C CA . LYS A 1 100 ? -6.506 -6.080 -26.610 1.00 91.75 100 LYS A CA 1
ATOM 788 C C . LYS A 1 100 ? -5.222 -5.584 -27.279 1.00 91.75 100 LYS A C 1
ATOM 790 O O . LYS A 1 100 ? -4.917 -6.008 -28.387 1.00 91.75 100 LYS A O 1
ATOM 795 N N . ILE A 1 101 ? -4.448 -4.731 -26.601 1.00 85.44 101 ILE A N 1
ATOM 796 C CA . ILE A 1 101 ? -3.183 -4.177 -27.124 1.00 85.44 101 ILE A CA 1
ATOM 797 C C . ILE A 1 101 ? -2.136 -5.274 -27.373 1.00 85.44 101 ILE A C 1
ATOM 799 O O . ILE A 1 101 ? -1.295 -5.144 -28.264 1.00 85.44 101 ILE A O 1
ATOM 803 N N . ASN A 1 102 ? -2.152 -6.331 -26.561 1.00 88.94 102 ASN A N 1
ATOM 804 C CA . ASN A 1 102 ? -1.161 -7.401 -26.607 1.00 88.94 102 ASN A CA 1
ATOM 805 C C . ASN A 1 102 ? -1.616 -8.644 -27.379 1.00 88.94 102 ASN A C 1
ATOM 807 O O . ASN A 1 102 ? -0.864 -9.615 -27.399 1.00 88.94 102 ASN A O 1
ATOM 811 N N . ARG A 1 103 ? -2.796 -8.620 -28.016 1.00 89.56 103 ARG A N 1
ATOM 812 C CA . ARG A 1 103 ? -3.377 -9.768 -28.732 1.00 89.56 103 ARG A CA 1
ATOM 813 C C . ARG A 1 103 ? -2.400 -10.403 -29.725 1.00 89.56 103 ARG A C 1
ATOM 815 O O . ARG A 1 103 ? -2.259 -11.620 -29.734 1.00 89.56 103 ARG A O 1
ATOM 822 N N . ASP A 1 104 ? -1.679 -9.571 -30.473 1.00 89.00 104 ASP A N 1
ATOM 823 C CA . ASP A 1 104 ? -0.753 -10.010 -31.526 1.00 89.00 104 ASP A CA 1
ATOM 824 C C . ASP A 1 104 ? 0.724 -9.924 -31.095 1.00 89.00 104 ASP A C 1
ATOM 826 O O . ASP A 1 104 ? 1.634 -10.028 -31.917 1.00 89.00 104 ASP A O 1
ATOM 830 N N . LYS A 1 105 ? 0.991 -9.696 -29.801 1.00 83.44 105 LYS A N 1
ATOM 831 C CA . LYS A 1 105 ? 2.346 -9.499 -29.266 1.00 83.44 105 LYS A CA 1
ATOM 832 C C . LYS A 1 105 ? 2.787 -10.705 -28.447 1.00 83.44 105 LYS A C 1
ATOM 834 O O . LYS A 1 105 ? 2.181 -11.041 -27.429 1.00 83.44 105 LYS A O 1
ATOM 839 N N . SER A 1 106 ? 3.907 -11.303 -28.835 1.00 82.94 106 SER A N 1
ATOM 840 C CA . SER A 1 106 ? 4.577 -12.360 -28.080 1.00 82.94 106 SER A CA 1
ATOM 841 C C . SER A 1 106 ? 5.776 -11.817 -27.298 1.00 82.94 106 SER A C 1
ATOM 843 O O . SER A 1 106 ? 6.396 -10.817 -27.665 1.00 82.94 106 SER A O 1
ATOM 845 N N . LEU A 1 107 ? 6.095 -12.467 -26.177 1.00 74.88 107 LEU A N 1
ATOM 846 C CA . LEU A 1 107 ? 7.324 -12.185 -25.439 1.00 74.88 107 LEU A CA 1
ATOM 847 C C . LEU A 1 107 ? 8.481 -12.932 -26.096 1.00 74.88 107 LEU A C 1
ATOM 849 O O . LEU A 1 107 ? 8.364 -14.116 -26.406 1.00 74.88 107 LEU A O 1
ATOM 853 N N . LEU A 1 108 ? 9.609 -12.246 -26.274 1.00 69.75 108 LEU A N 1
ATOM 854 C CA . LEU A 1 108 ? 10.841 -12.886 -26.721 1.00 69.75 108 LEU A CA 1
ATOM 855 C C . LEU A 1 108 ? 11.335 -13.876 -25.649 1.00 69.75 108 LEU A C 1
ATOM 857 O O . LEU A 1 108 ? 11.265 -13.561 -24.454 1.00 69.75 108 LEU A O 1
ATOM 861 N N . PRO A 1 109 ? 11.868 -15.047 -26.040 1.00 65.38 109 PRO A N 1
ATOM 862 C CA . PRO A 1 109 ? 12.432 -16.000 -25.092 1.00 65.38 109 PRO A CA 1
ATOM 863 C C . PRO A 1 109 ? 13.553 -15.333 -24.277 1.00 65.38 109 PRO A C 1
ATOM 865 O O . PRO A 1 109 ? 14.499 -14.776 -24.829 1.00 65.38 109 PRO A O 1
ATOM 868 N N . GLY A 1 110 ? 13.413 -15.341 -22.947 1.00 64.62 110 GLY A N 1
ATOM 869 C CA . GLY A 1 110 ? 14.333 -14.684 -22.006 1.00 64.62 110 GLY A CA 1
ATOM 870 C C . GLY A 1 110 ? 13.904 -13.291 -21.512 1.00 64.62 110 GLY A C 1
ATOM 871 O O . GLY A 1 110 ? 14.462 -12.799 -20.524 1.00 64.62 110 GLY A O 1
ATOM 872 N N . SER A 1 111 ? 12.882 -12.660 -22.106 1.00 61.19 111 SER A N 1
ATOM 873 C CA . SER A 1 111 ? 12.290 -11.422 -21.576 1.00 61.19 111 SER A CA 1
ATOM 874 C C . SER A 1 111 ? 11.403 -11.723 -20.365 1.00 61.19 111 SER A C 1
ATOM 876 O O . SER A 1 111 ? 10.253 -12.105 -20.521 1.00 61.19 111 SER A O 1
ATOM 878 N N . GLY A 1 112 ? 11.934 -11.533 -19.150 1.00 60.28 112 GLY A N 1
ATOM 879 C CA . GLY A 1 112 ? 11.156 -11.643 -17.901 1.00 60.28 112 GLY A CA 1
ATOM 880 C C . GLY A 1 112 ? 11.799 -12.460 -16.774 1.00 60.28 112 GLY A C 1
ATOM 881 O O . GLY A 1 112 ? 11.233 -12.543 -15.693 1.00 60.28 112 GLY A O 1
ATOM 882 N N . SER A 1 113 ? 13.004 -13.006 -16.966 1.00 58.19 113 SER A N 1
ATOM 883 C CA . SER A 1 113 ? 13.646 -13.971 -16.048 1.00 58.19 113 SER A CA 1
ATOM 884 C C . SER A 1 113 ? 14.027 -13.467 -14.640 1.00 58.19 113 SER A C 1
ATOM 886 O O . SER A 1 113 ? 14.631 -14.203 -13.862 1.00 58.19 113 SER A O 1
ATOM 888 N N . GLY A 1 114 ? 13.698 -12.224 -14.272 1.00 65.31 114 GLY A N 1
ATOM 889 C CA . GLY A 1 114 ? 14.058 -11.636 -12.980 1.00 65.31 114 GLY A CA 1
ATOM 890 C C . GLY A 1 114 ? 12.863 -11.476 -12.041 1.00 65.31 114 GLY A C 1
ATOM 891 O O . GLY A 1 114 ? 11.827 -10.950 -12.442 1.00 65.31 114 GLY A O 1
ATOM 892 N N . LYS A 1 115 ? 13.030 -11.829 -10.756 1.00 68.75 115 LYS A N 1
ATOM 893 C CA . LYS A 1 115 ? 12.043 -11.503 -9.710 1.00 68.75 115 LYS A CA 1
ATOM 894 C C . LYS A 1 115 ? 11.846 -9.985 -9.645 1.00 68.75 115 LYS A C 1
ATOM 896 O O . LYS A 1 115 ? 12.750 -9.249 -9.241 1.00 68.75 115 LYS A O 1
ATOM 901 N N . ARG A 1 116 ? 10.661 -9.507 -10.032 1.00 72.25 116 ARG A N 1
ATOM 902 C CA . ARG A 1 116 ? 10.303 -8.085 -9.949 1.00 72.25 116 ARG A CA 1
ATOM 903 C C . ARG A 1 116 ? 10.125 -7.656 -8.497 1.00 72.25 116 ARG A C 1
ATOM 905 O O . ARG A 1 116 ? 9.666 -8.423 -7.652 1.00 72.25 116 ARG A O 1
ATOM 912 N N . LYS A 1 117 ? 10.474 -6.400 -8.202 1.00 75.94 117 LYS A N 1
ATOM 913 C CA . LYS A 1 117 ? 10.212 -5.818 -6.880 1.00 75.94 117 LYS A CA 1
ATOM 914 C C . LYS A 1 117 ? 8.695 -5.738 -6.663 1.00 75.94 117 LYS A C 1
ATOM 916 O O . LYS A 1 117 ? 8.007 -5.202 -7.531 1.00 75.94 117 LYS A O 1
ATOM 921 N N . PRO A 1 118 ? 8.172 -6.220 -5.525 1.00 76.12 118 PRO A N 1
ATOM 922 C CA . PRO A 1 118 ? 6.742 -6.179 -5.263 1.00 76.12 118 PRO A CA 1
ATOM 923 C C . PRO A 1 118 ? 6.260 -4.734 -5.101 1.00 76.12 118 PRO A C 1
ATOM 925 O O . PRO A 1 118 ? 6.895 -3.924 -4.415 1.00 76.12 118 PRO A O 1
ATOM 928 N N . ILE A 1 119 ? 5.114 -4.427 -5.708 1.00 76.81 119 ILE A N 1
ATOM 929 C CA . ILE A 1 119 ? 4.403 -3.164 -5.500 1.00 76.81 119 ILE A CA 1
ATOM 930 C C . ILE A 1 119 ? 3.753 -3.230 -4.117 1.00 76.81 119 ILE A C 1
ATOM 932 O O . ILE A 1 119 ? 2.950 -4.117 -3.845 1.00 76.81 119 ILE A O 1
ATOM 936 N N . ARG A 1 120 ? 4.142 -2.319 -3.219 1.00 72.00 120 ARG A N 1
ATOM 937 C CA . ARG A 1 120 ? 3.715 -2.353 -1.809 1.00 72.00 120 ARG A CA 1
ATOM 938 C C . ARG A 1 120 ? 2.365 -1.690 -1.549 1.00 72.00 120 ARG A C 1
ATOM 940 O O . ARG A 1 120 ? 1.673 -2.083 -0.618 1.00 72.00 120 ARG A O 1
ATOM 947 N N . HIS A 1 121 ? 2.024 -0.658 -2.312 1.00 73.38 121 HIS A N 1
ATOM 948 C CA . HIS A 1 121 ? 0.825 0.151 -2.099 1.00 73.38 121 HIS A CA 1
ATOM 949 C C . HIS A 1 121 ? 0.069 0.282 -3.408 1.00 73.38 121 HIS A C 1
ATOM 951 O O . HIS A 1 121 ? 0.710 0.467 -4.440 1.00 73.38 121 HIS A O 1
ATOM 957 N N . ASN A 1 122 ? -1.262 0.209 -3.331 1.00 74.50 122 ASN A N 1
ATOM 958 C CA . ASN A 1 122 ? -2.172 0.393 -4.463 1.00 74.50 122 ASN A CA 1
ATOM 959 C C . ASN A 1 122 ? -1.725 -0.418 -5.688 1.00 74.50 122 ASN A C 1
ATOM 961 O O . ASN A 1 122 ? -1.589 0.124 -6.782 1.00 74.50 122 ASN A O 1
ATOM 965 N N . LYS A 1 123 ? -1.391 -1.699 -5.474 1.00 82.06 123 LYS A N 1
ATOM 966 C CA . LYS A 1 123 ? -1.048 -2.609 -6.568 1.00 82.06 123 LYS A CA 1
ATOM 967 C C . LYS A 1 123 ? -2.301 -2.747 -7.446 1.00 82.06 123 LYS A C 1
ATOM 969 O O . LYS A 1 123 ? -3.301 -3.209 -6.901 1.00 82.06 123 LYS A O 1
ATOM 974 N N . PRO A 1 124 ? -2.245 -2.390 -8.743 1.00 83.88 124 PRO A N 1
ATOM 975 C CA . PRO A 1 124 ? -3.360 -2.632 -9.650 1.00 83.88 124 PRO A CA 1
ATOM 976 C C . PRO A 1 124 ? -3.688 -4.120 -9.680 1.00 83.88 124 PRO A C 1
ATOM 978 O O . PRO A 1 124 ? -2.773 -4.955 -9.737 1.00 83.88 124 PRO A O 1
ATOM 981 N N . ASN A 1 125 ? -4.972 -4.450 -9.639 1.00 86.94 125 ASN A N 1
ATOM 982 C CA . ASN A 1 125 ? -5.446 -5.818 -9.758 1.00 86.94 125 ASN A CA 1
ATOM 983 C C . ASN A 1 125 ? -5.538 -6.236 -11.231 1.00 86.94 125 ASN A C 1
ATOM 985 O O . ASN A 1 125 ? -6.619 -6.438 -11.773 1.00 86.94 125 ASN A O 1
ATOM 989 N N . VAL A 1 126 ? -4.375 -6.302 -11.874 1.00 82.12 126 VAL A N 1
ATOM 990 C CA . VAL A 1 126 ? -4.210 -6.722 -13.266 1.00 82.12 126 VAL A CA 1
ATOM 991 C C . VAL A 1 126 ? -3.298 -7.939 -13.287 1.00 82.12 126 VAL A C 1
ATOM 993 O O . VAL A 1 126 ? -2.166 -7.877 -12.779 1.00 82.12 126 VAL A O 1
ATOM 996 N N . ASP A 1 127 ? -3.789 -9.024 -13.874 1.00 83.88 127 ASP A N 1
ATOM 997 C CA . ASP A 1 127 ? -3.046 -10.271 -14.001 1.00 83.88 127 ASP A CA 1
ATOM 998 C C . ASP A 1 127 ? -1.832 -10.068 -14.905 1.00 83.88 127 ASP A C 1
ATOM 1000 O O . ASP A 1 127 ? -1.890 -9.374 -15.917 1.00 83.88 127 ASP A O 1
ATOM 1004 N N . ASP A 1 128 ? -0.685 -10.596 -14.477 1.00 82.94 128 ASP A N 1
ATOM 1005 C CA . ASP A 1 128 ? 0.580 -10.527 -15.211 1.00 82.94 128 ASP A CA 1
ATOM 1006 C C . ASP A 1 128 ? 0.903 -9.143 -15.808 1.00 82.94 128 ASP A C 1
ATOM 1008 O O . ASP A 1 128 ? 1.510 -9.019 -16.874 1.00 82.94 128 ASP A O 1
ATOM 1012 N N . LEU A 1 129 ? 0.560 -8.065 -15.082 1.00 82.62 129 LEU A N 1
ATOM 1013 C CA . LEU A 1 129 ? 0.798 -6.675 -15.502 1.00 82.62 129 LEU A CA 1
ATOM 1014 C C . LEU A 1 129 ? 2.231 -6.459 -16.008 1.00 82.62 129 LEU A C 1
ATOM 1016 O O . LEU A 1 129 ? 2.483 -5.688 -16.934 1.00 82.62 129 LEU A O 1
ATOM 1020 N N . GLY A 1 130 ? 3.197 -7.144 -15.394 1.00 81.12 130 GLY A N 1
ATOM 1021 C CA . GLY A 1 130 ? 4.584 -7.049 -15.806 1.00 81.12 130 GLY A CA 1
ATOM 1022 C C . GLY A 1 130 ? 4.855 -7.555 -17.221 1.00 81.12 130 GLY A C 1
ATOM 1023 O O . GLY A 1 130 ? 5.609 -6.906 -17.951 1.00 81.12 130 GLY A O 1
ATOM 1024 N N . ASP A 1 131 ? 4.205 -8.645 -17.605 1.00 84.62 131 ASP A N 1
ATOM 1025 C CA . ASP A 1 131 ? 4.333 -9.292 -18.906 1.00 84.62 131 ASP A CA 1
ATOM 1026 C C . ASP A 1 131 ? 3.573 -8.512 -19.971 1.00 84.62 131 ASP A C 1
ATOM 1028 O O . ASP A 1 131 ? 4.105 -8.288 -21.059 1.00 84.62 131 ASP A O 1
ATOM 1032 N N . HIS A 1 132 ? 2.388 -7.991 -19.637 1.00 81.75 132 HIS A N 1
ATOM 1033 C CA . HIS A 1 132 ? 1.675 -7.043 -20.492 1.00 81.75 132 HIS A CA 1
ATOM 1034 C C . HIS A 1 132 ? 2.545 -5.840 -20.862 1.00 81.75 132 HIS A C 1
ATOM 1036 O O . HIS A 1 132 ? 2.610 -5.457 -22.031 1.00 81.75 132 HIS A O 1
ATOM 1042 N N . LEU A 1 133 ? 3.265 -5.269 -19.894 1.00 81.81 133 LEU A N 1
ATOM 1043 C CA . LEU A 1 133 ? 4.173 -4.153 -20.155 1.00 81.81 133 LEU A CA 1
ATOM 1044 C C . LEU A 1 133 ? 5.394 -4.583 -20.980 1.00 81.81 133 LEU A C 1
ATOM 1046 O O . LEU A 1 133 ? 5.796 -3.861 -21.889 1.00 81.81 133 LEU A O 1
ATOM 1050 N N . LEU A 1 134 ? 5.973 -5.760 -20.724 1.00 83.75 134 LEU A N 1
ATOM 1051 C CA . LEU A 1 134 ? 7.082 -6.269 -21.539 1.00 83.75 134 LEU A CA 1
ATOM 1052 C C . LEU A 1 134 ? 6.667 -6.491 -22.996 1.00 83.75 134 LEU A C 1
ATOM 1054 O O . LEU A 1 134 ? 7.416 -6.097 -23.887 1.00 83.75 134 LEU A O 1
ATOM 1058 N N . LYS A 1 135 ? 5.481 -7.054 -23.249 1.00 83.62 135 LYS A N 1
ATOM 1059 C CA . LYS A 1 135 ? 4.927 -7.213 -24.603 1.00 83.62 135 LYS A CA 1
ATOM 1060 C C . LYS A 1 135 ? 4.784 -5.858 -25.295 1.00 83.62 135 LYS A C 1
ATOM 1062 O O . LYS A 1 135 ? 5.232 -5.700 -26.427 1.00 83.62 135 LYS A O 1
ATOM 1067 N N . ILE A 1 136 ? 4.245 -4.854 -24.598 1.00 80.56 136 ILE A N 1
ATOM 1068 C CA . ILE A 1 136 ? 4.083 -3.493 -25.134 1.00 80.56 136 ILE A CA 1
ATOM 1069 C C . ILE A 1 136 ? 5.424 -2.870 -25.536 1.00 80.56 136 ILE A C 1
ATOM 1071 O O . ILE A 1 136 ? 5.497 -2.230 -26.583 1.00 80.56 136 ILE A O 1
ATOM 1075 N N . PHE A 1 137 ? 6.473 -3.068 -24.733 1.00 81.38 137 PHE A N 1
ATOM 1076 C CA . PHE A 1 137 ? 7.790 -2.459 -24.946 1.00 81.38 137 PHE A CA 1
ATOM 1077 C C . PHE A 1 137 ? 8.795 -3.363 -25.684 1.00 81.38 137 PHE A C 1
ATOM 1079 O O . PHE A 1 137 ? 9.996 -3.068 -25.689 1.00 81.38 137 PHE A O 1
ATOM 1086 N N . ASN A 1 138 ? 8.326 -4.422 -26.353 1.00 81.44 138 ASN A N 1
ATOM 1087 C CA . ASN A 1 138 ? 9.130 -5.386 -27.118 1.00 81.44 138 ASN A CA 1
ATOM 1088 C C . ASN A 1 138 ? 10.245 -6.028 -26.273 1.00 81.44 138 ASN A C 1
ATOM 1090 O O . ASN A 1 138 ? 11.415 -6.039 -26.650 1.00 81.44 138 ASN A O 1
ATOM 1094 N N . GLY A 1 139 ? 9.898 -6.488 -25.072 1.00 75.94 139 GLY A N 1
ATOM 1095 C CA . GLY A 1 139 ? 10.815 -7.157 -24.152 1.00 75.94 139 GLY A CA 1
ATOM 1096 C C . GLY A 1 139 ? 11.765 -6.231 -23.385 1.00 75.94 139 GLY A C 1
ATOM 1097 O O . GLY A 1 139 ? 12.530 -6.713 -22.545 1.00 75.94 139 GLY A O 1
ATOM 1098 N N . ARG A 1 140 ? 11.715 -4.911 -23.626 1.00 76.19 140 ARG A N 1
ATOM 1099 C CA . ARG A 1 140 ? 12.512 -3.914 -22.896 1.00 76.19 140 ARG A CA 1
ATOM 1100 C C . ARG A 1 140 ? 11.862 -3.592 -21.560 1.00 76.19 140 ARG A C 1
ATOM 1102 O O . A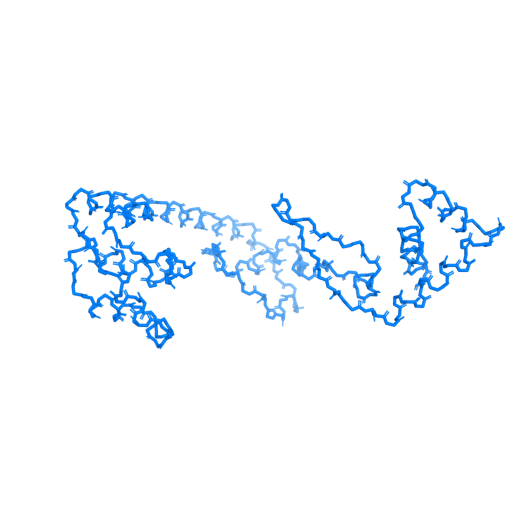RG A 1 140 ? 10.798 -2.984 -21.486 1.00 76.19 140 ARG A O 1
ATOM 1109 N N . ASP A 1 141 ? 12.534 -3.994 -20.490 1.00 75.19 141 ASP A N 1
ATOM 1110 C CA . ASP A 1 141 ? 12.045 -3.796 -19.133 1.00 75.19 141 ASP A CA 1
ATOM 1111 C C . ASP A 1 141 ? 12.436 -2.412 -18.597 1.00 75.19 141 ASP A C 1
ATOM 1113 O O . ASP A 1 141 ? 13.591 -2.168 -18.239 1.00 75.19 141 ASP A O 1
ATOM 1117 N N . ALA A 1 142 ? 11.455 -1.516 -18.481 1.00 68.31 142 ALA A N 1
ATOM 1118 C CA . ALA A 1 142 ? 11.657 -0.193 -17.899 1.00 68.31 142 ALA A CA 1
ATOM 1119 C C . ALA A 1 142 ? 12.078 -0.240 -16.416 1.00 68.31 142 ALA A C 1
ATOM 1121 O O . ALA A 1 142 ? 12.694 0.702 -15.926 1.00 68.31 142 ALA A O 1
ATOM 1122 N N . THR A 1 143 ? 11.811 -1.333 -15.690 1.00 69.12 143 THR A N 1
ATOM 1123 C CA . THR A 1 143 ? 12.237 -1.481 -14.286 1.00 69.12 143 THR A CA 1
ATOM 1124 C C . THR A 1 143 ? 13.734 -1.759 -14.141 1.00 69.12 143 THR A C 1
ATOM 1126 O O . THR A 1 143 ? 14.299 -1.537 -13.067 1.00 69.12 143 THR A O 1
ATOM 1129 N N . LYS A 1 144 ? 14.386 -2.204 -15.223 1.00 69.06 144 LYS A N 1
ATOM 1130 C CA . LYS A 1 144 ? 15.842 -2.366 -15.303 1.00 69.06 144 LYS A CA 1
ATOM 1131 C C . LYS A 1 144 ? 16.552 -1.071 -15.673 1.00 69.06 144 LYS A C 1
ATOM 1133 O O . LYS A 1 144 ? 17.768 -1.020 -15.512 1.00 69.06 144 LYS A O 1
ATOM 1138 N N . LEU A 1 145 ? 15.828 -0.044 -16.144 1.00 60.38 145 LEU A N 1
ATOM 1139 C CA . LEU A 1 145 ? 16.419 1.264 -16.417 1.00 60.38 145 LEU A CA 1
ATOM 1140 C C . LEU A 1 145 ? 17.043 1.790 -15.120 1.00 60.38 145 LEU A C 1
ATOM 1142 O O . LEU A 1 145 ? 16.338 2.031 -14.133 1.00 60.38 145 LEU A O 1
ATOM 1146 N N . PRO A 1 146 ? 18.373 1.934 -15.079 1.00 52.69 146 PRO A N 1
ATOM 1147 C CA . PRO A 1 146 ? 19.042 2.244 -13.843 1.00 52.69 146 PRO A CA 1
ATOM 1148 C C . PRO A 1 146 ? 18.824 3.717 -13.493 1.00 52.69 146 PRO A C 1
ATOM 1150 O O . PRO A 1 146 ? 19.352 4.621 -14.131 1.00 52.69 146 PRO A O 1
ATOM 1153 N N . GLY A 1 147 ? 18.172 3.966 -12.357 1.00 56.41 147 GLY A N 1
ATOM 1154 C CA . GLY A 1 147 ? 18.375 5.190 -11.568 1.00 56.41 147 GLY A CA 1
ATOM 1155 C C . GLY A 1 147 ? 19.750 5.233 -10.870 1.00 56.41 147 GLY A C 1
ATOM 1156 O O . GLY A 1 147 ? 19.944 6.015 -9.941 1.00 56.41 147 GLY A O 1
ATOM 1157 N N . PHE A 1 148 ? 20.684 4.365 -11.277 1.00 47.53 148 PHE A N 1
ATOM 1158 C CA . PHE A 1 148 ? 22.031 4.153 -10.749 1.00 47.53 148 PHE A CA 1
ATOM 1159 C C . PHE A 1 148 ? 23.028 4.110 -11.911 1.00 47.53 148 PHE A C 1
ATOM 1161 O O . PHE A 1 148 ? 23.250 3.073 -12.517 1.00 47.53 148 PHE A O 1
ATOM 1168 N N . THR A 1 149 ? 23.616 5.255 -12.231 1.00 50.50 149 THR A N 1
ATOM 1169 C CA . THR A 1 149 ? 24.736 5.327 -13.179 1.00 50.50 149 THR A CA 1
ATOM 1170 C C . THR A 1 149 ? 26.043 4.929 -12.491 1.00 50.50 149 THR A C 1
ATOM 1172 O O . THR A 1 149 ? 26.116 4.957 -11.257 1.00 50.50 149 THR A O 1
ATOM 1175 N N . ASP A 1 150 ? 27.104 4.678 -13.255 1.00 53.19 150 ASP A N 1
ATOM 1176 C CA . ASP A 1 150 ? 28.461 4.509 -12.713 1.00 53.19 150 ASP A CA 1
ATOM 1177 C C . ASP A 1 150 ? 28.836 5.693 -11.808 1.00 53.19 150 ASP A C 1
ATOM 1179 O O . ASP A 1 150 ? 29.429 5.524 -10.751 1.00 53.19 150 ASP A O 1
ATOM 1183 N N . TYR A 1 151 ? 28.339 6.902 -12.090 1.00 48.91 151 TYR A N 1
ATOM 1184 C CA . TYR A 1 151 ? 28.495 8.074 -11.216 1.00 48.91 151 TYR A CA 1
ATOM 1185 C C . TYR A 1 151 ? 27.769 7.977 -9.873 1.00 48.91 151 TYR A C 1
ATOM 1187 O O . TYR A 1 151 ? 28.241 8.543 -8.881 1.00 48.91 151 TYR A O 1
ATOM 1195 N N . ASN A 1 152 ? 26.617 7.304 -9.818 1.00 58.81 152 ASN A N 1
ATOM 1196 C CA . ASN A 1 152 ? 25.939 7.015 -8.555 1.00 58.81 152 ASN A CA 1
ATOM 1197 C C . ASN A 1 152 ? 26.758 6.004 -7.744 1.00 58.81 152 ASN A C 1
ATOM 1199 O O . ASN A 1 152 ? 26.892 6.189 -6.535 1.00 58.81 152 ASN A O 1
ATOM 1203 N N . TRP A 1 153 ? 27.346 5.006 -8.413 1.00 53.66 153 TRP A N 1
ATOM 1204 C CA . TRP A 1 153 ? 28.225 3.996 -7.811 1.00 53.66 153 TRP A CA 1
ATOM 1205 C C . TRP A 1 153 ? 29.557 4.588 -7.322 1.00 53.66 153 TRP A C 1
ATOM 1207 O O . TRP A 1 153 ? 30.018 4.285 -6.227 1.00 53.66 153 TRP A O 1
ATOM 1217 N N . LEU A 1 154 ? 30.127 5.529 -8.076 1.00 60.59 154 LEU A N 1
ATOM 1218 C CA . LEU A 1 154 ? 31.325 6.298 -7.728 1.00 60.59 154 LEU A CA 1
ATOM 1219 C C . LEU A 1 154 ? 31.056 7.397 -6.678 1.00 60.59 154 LEU A C 1
ATOM 1221 O O . LEU A 1 154 ? 31.981 8.074 -6.231 1.00 60.59 154 LEU A O 1
ATOM 1225 N N . GLY A 1 155 ? 29.800 7.644 -6.284 1.00 64.00 155 GLY A N 1
ATOM 1226 C CA . GLY A 1 155 ? 29.439 8.727 -5.355 1.00 64.00 155 GLY A CA 1
ATOM 1227 C C . GLY A 1 155 ? 29.674 10.147 -5.909 1.00 64.00 155 GLY A C 1
ATOM 1228 O O . GLY A 1 155 ? 29.806 11.118 -5.147 1.00 64.00 155 GLY A O 1
ATOM 1229 N N . LEU A 1 156 ? 29.743 10.287 -7.236 1.00 66.44 156 LEU A N 1
ATOM 1230 C CA . LEU A 1 156 ? 29.983 11.540 -7.960 1.00 66.44 156 LEU A CA 1
ATOM 1231 C C . LEU A 1 156 ? 28.689 12.271 -8.341 1.00 66.44 156 LEU A C 1
ATOM 1233 O O . LEU A 1 156 ? 28.724 13.471 -8.622 1.00 66.44 156 LEU A O 1
ATOM 1237 N N . SER A 1 157 ? 27.535 11.614 -8.241 1.00 70.94 157 SER A N 1
ATOM 1238 C CA . SER A 1 157 ? 26.237 12.253 -8.475 1.00 70.94 157 SER A CA 1
ATOM 1239 C C . SER A 1 157 ? 25.844 13.239 -7.363 1.00 70.94 157 SER A C 1
ATOM 1241 O O . SER A 1 157 ? 26.114 12.985 -6.178 1.00 70.94 157 SER A O 1
ATOM 1243 N N . PRO A 1 158 ? 25.234 14.395 -7.696 1.00 64.00 158 PRO A N 1
ATOM 1244 C CA . PRO A 1 158 ? 24.706 15.332 -6.705 1.00 64.00 158 PRO A CA 1
ATOM 1245 C C . PRO A 1 158 ? 23.704 14.642 -5.772 1.00 64.00 158 PRO A C 1
ATOM 1247 O O . PRO A 1 158 ? 22.883 13.843 -6.212 1.00 64.00 158 PRO A O 1
ATOM 1250 N N . GLY A 1 159 ? 23.784 14.924 -4.472 1.00 64.00 159 GLY A N 1
ATOM 1251 C CA . GLY A 1 159 ? 22.805 14.421 -3.511 1.00 64.00 159 GLY A CA 1
ATOM 1252 C C . GLY A 1 159 ? 21.639 15.393 -3.392 1.00 64.00 159 GLY A C 1
ATOM 1253 O O . GLY A 1 159 ? 21.867 16.591 -3.248 1.00 64.00 159 GLY A O 1
ATOM 1254 N N . GLN A 1 160 ? 20.408 14.887 -3.408 1.00 64.00 160 GLN A N 1
ATOM 1255 C CA . GLN A 1 160 ? 19.238 15.667 -3.019 1.00 64.00 160 GLN A CA 1
ATOM 1256 C C . GLN A 1 160 ? 18.966 15.438 -1.528 1.00 64.00 160 GLN A C 1
ATOM 1258 O O . GLN A 1 160 ? 18.520 14.366 -1.123 1.00 64.00 160 GLN A O 1
ATOM 1263 N N . ASN A 1 161 ? 19.277 16.447 -0.711 1.00 64.69 161 ASN A N 1
ATOM 1264 C CA . ASN A 1 161 ? 19.093 16.405 0.746 1.00 64.69 161 ASN A CA 1
ATOM 1265 C C . ASN A 1 161 ? 17.797 17.095 1.200 1.00 64.69 161 ASN A C 1
ATOM 1267 O O . ASN A 1 161 ? 17.471 17.067 2.386 1.00 64.69 161 ASN A O 1
ATOM 1271 N N . ASN A 1 162 ? 17.058 17.680 0.254 1.00 65.69 162 ASN A N 1
ATOM 1272 C CA . ASN A 1 162 ? 15.795 18.357 0.491 1.00 65.69 162 ASN A CA 1
ATOM 1273 C C . ASN A 1 162 ? 14.630 17.483 0.001 1.00 65.69 162 ASN A C 1
ATOM 1275 O O . ASN A 1 162 ? 14.528 17.167 -1.186 1.00 65.69 162 ASN A O 1
ATOM 1279 N N . SER A 1 163 ? 13.766 17.089 0.936 1.00 62.38 163 SER A N 1
ATOM 1280 C CA . SER A 1 163 ? 12.529 16.339 0.664 1.00 62.38 163 SER A CA 1
ATOM 1281 C C . SER A 1 163 ? 11.297 17.242 0.496 1.00 62.38 163 SER A C 1
ATOM 1283 O O . SER A 1 163 ? 10.172 16.755 0.512 1.00 62.38 163 SER A O 1
ATOM 1285 N N . GLY A 1 164 ? 11.492 18.563 0.424 1.00 68.25 164 GLY A N 1
ATOM 1286 C CA . GLY A 1 164 ? 10.440 19.583 0.386 1.00 68.25 164 GLY A CA 1
ATOM 1287 C C . GLY A 1 164 ? 9.894 19.962 1.768 1.00 68.25 164 GLY A C 1
ATOM 1288 O O . GLY A 1 164 ? 9.537 21.112 1.977 1.00 68.25 164 GLY A O 1
ATOM 1289 N N . LYS A 1 165 ? 9.875 19.029 2.733 1.00 68.75 165 LYS A N 1
ATOM 1290 C CA . LYS A 1 165 ? 9.378 19.270 4.109 1.00 68.75 165 LYS A CA 1
ATOM 1291 C C . LYS A 1 165 ? 10.474 19.326 5.174 1.00 68.75 165 LYS A C 1
ATOM 1293 O O . LYS A 1 165 ? 10.301 19.972 6.200 1.00 68.75 165 LYS A O 1
ATOM 1298 N N . LYS A 1 166 ? 11.582 18.607 4.970 1.00 64.81 166 LYS A N 1
ATOM 1299 C CA . LYS A 1 166 ? 12.736 18.563 5.886 1.00 64.81 166 LYS A CA 1
ATOM 1300 C C . LYS A 1 166 ? 14.033 18.359 5.106 1.00 64.81 166 LYS A C 1
ATOM 1302 O O . LYS A 1 166 ? 14.056 17.589 4.136 1.00 64.81 166 LYS A O 1
ATOM 1307 N N . ASN A 1 167 ? 15.109 18.978 5.589 1.00 68.88 167 ASN A N 1
ATOM 1308 C CA . ASN A 1 167 ? 16.471 18.682 5.155 1.00 68.88 167 ASN A CA 1
ATOM 1309 C C . ASN A 1 167 ? 17.021 17.501 5.956 1.00 68.88 167 ASN A C 1
ATOM 1311 O O . ASN A 1 167 ? 16.994 17.506 7.184 1.00 68.88 167 ASN A O 1
ATOM 1315 N N . LYS A 1 168 ? 17.512 16.474 5.260 1.00 67.56 168 LYS A N 1
ATOM 1316 C CA . LYS A 1 168 ? 18.165 15.319 5.886 1.00 67.56 168 LYS A CA 1
ATOM 1317 C C . LYS A 1 168 ? 19.658 15.378 5.607 1.00 67.56 168 LYS A C 1
ATOM 1319 O O . LYS A 1 168 ? 20.067 15.326 4.449 1.00 67.56 168 LYS A O 1
ATOM 1324 N N . ASN A 1 169 ? 20.466 15.424 6.663 1.00 63.38 169 ASN A N 1
ATOM 1325 C CA . ASN A 1 169 ? 21.911 15.278 6.553 1.00 63.38 169 ASN A CA 1
ATOM 1326 C C . ASN A 1 169 ? 22.277 13.818 6.854 1.00 63.38 169 ASN A C 1
ATOM 1328 O O . ASN A 1 169 ? 22.247 13.389 8.003 1.00 63.38 169 ASN A O 1
ATOM 1332 N N . LYS A 1 170 ? 22.533 13.019 5.812 1.00 60.66 170 LYS A N 1
ATOM 1333 C CA . LYS A 1 170 ? 23.022 11.639 5.957 1.00 60.66 170 LYS A CA 1
ATOM 1334 C C . LYS A 1 170 ? 24.439 11.548 5.413 1.00 60.66 170 LYS A C 1
ATOM 1336 O O . LYS A 1 170 ? 24.679 11.905 4.260 1.00 60.66 170 LYS A O 1
ATOM 1341 N N . ASN A 1 171 ? 25.347 11.010 6.220 1.00 58.88 171 ASN A N 1
ATOM 1342 C CA . ASN A 1 171 ? 26.712 10.739 5.795 1.00 58.88 171 ASN A CA 1
ATOM 1343 C C . ASN A 1 171 ? 26.708 9.492 4.893 1.00 58.88 171 ASN A C 1
ATOM 1345 O O . ASN A 1 171 ? 26.380 8.402 5.349 1.00 58.88 171 ASN A O 1
ATOM 1349 N N . LYS A 1 172 ? 27.001 9.647 3.594 1.00 57.94 172 LYS A N 1
ATOM 1350 C CA . LYS A 1 172 ? 26.921 8.552 2.600 1.00 57.94 172 LYS A CA 1
ATOM 1351 C C . LYS A 1 172 ? 28.216 7.735 2.451 1.00 57.94 172 LYS A C 1
ATOM 1353 O O . LYS A 1 172 ? 28.315 6.933 1.531 1.00 57.94 172 LYS A O 1
ATOM 1358 N N . GLY A 1 173 ? 29.198 7.937 3.332 1.00 62.09 173 GLY A N 1
ATOM 1359 C CA . GLY A 1 173 ? 30.535 7.353 3.184 1.00 62.09 173 GLY A CA 1
ATOM 1360 C C . GLY A 1 173 ? 31.311 7.941 1.994 1.00 62.09 173 GLY A C 1
ATOM 1361 O O . GLY A 1 173 ? 30.760 8.636 1.136 1.00 62.09 173 GLY A O 1
ATOM 1362 N N . LYS A 1 174 ? 32.627 7.709 1.955 1.00 68.69 174 LYS A N 1
ATOM 1363 C CA . LYS A 1 174 ? 33.503 8.119 0.846 1.00 68.69 174 LYS A CA 1
ATOM 1364 C C . LYS A 1 174 ? 33.957 6.860 0.105 1.00 68.69 174 LYS A C 1
ATOM 1366 O O . LYS A 1 174 ? 34.688 6.063 0.672 1.00 68.69 174 LYS A O 1
ATOM 1371 N N . LEU A 1 175 ? 33.546 6.698 -1.150 1.00 73.62 175 LEU A N 1
ATOM 1372 C CA . LEU A 1 175 ? 34.028 5.610 -2.008 1.00 73.62 175 LEU A CA 1
ATOM 1373 C C . LEU A 1 175 ? 35.417 5.948 -2.558 1.00 73.62 175 LEU A C 1
ATOM 1375 O O . LEU A 1 175 ? 35.614 7.065 -3.043 1.00 73.62 175 LEU A O 1
ATOM 1379 N N . ALA A 1 176 ? 36.351 4.994 -2.508 1.00 74.62 176 ALA A N 1
ATOM 1380 C CA . ALA A 1 176 ? 37.748 5.190 -2.910 1.00 74.62 176 ALA A CA 1
ATOM 1381 C C . ALA A 1 176 ? 37.874 5.703 -4.354 1.00 74.62 176 ALA A C 1
ATOM 1383 O O . ALA A 1 176 ? 38.480 6.745 -4.594 1.00 74.62 176 ALA A O 1
ATOM 1384 N N . VAL A 1 177 ? 37.193 5.058 -5.303 1.00 72.94 177 VAL A N 1
ATOM 1385 C CA . VAL A 1 177 ? 37.240 5.434 -6.726 1.00 72.94 177 VAL A CA 1
ATOM 1386 C C . VAL A 1 177 ? 36.700 6.854 -6.960 1.00 72.94 177 VAL A C 1
ATOM 1388 O O . VAL A 1 177 ? 37.296 7.658 -7.673 1.00 72.94 177 VAL A O 1
ATOM 1391 N N . GLY A 1 178 ? 35.627 7.233 -6.262 1.00 75.12 178 GLY A N 1
ATOM 1392 C CA . GLY A 1 178 ? 35.097 8.597 -6.291 1.00 75.12 178 GLY A CA 1
ATOM 1393 C C . GLY A 1 178 ? 36.035 9.655 -5.705 1.00 75.12 178 GLY A C 1
ATOM 1394 O O . GLY A 1 178 ? 35.901 10.834 -6.035 1.00 75.12 178 GLY A O 1
ATOM 1395 N N . GLN A 1 179 ? 36.962 9.276 -4.819 1.00 81.00 179 GLN A N 1
ATOM 1396 C CA . GLN A 1 179 ? 38.000 10.180 -4.315 1.00 81.00 179 GLN A CA 1
ATOM 1397 C C . GLN A 1 179 ? 39.135 10.348 -5.321 1.00 81.00 179 GLN A C 1
ATOM 1399 O O . GLN A 1 179 ? 39.586 11.475 -5.503 1.00 81.00 179 GLN A O 1
ATOM 1404 N N . ILE A 1 180 ? 39.522 9.285 -6.031 1.00 84.19 180 ILE A N 1
ATOM 1405 C CA . ILE A 1 180 ? 40.551 9.338 -7.082 1.00 84.19 180 ILE A CA 1
ATOM 1406 C C . ILE A 1 180 ? 40.152 10.350 -8.168 1.00 84.19 180 ILE A C 1
ATOM 1408 O O . ILE A 1 180 ? 40.905 11.274 -8.469 1.00 84.19 180 ILE A O 1
ATOM 1412 N N . PHE A 1 181 ? 38.912 10.297 -8.667 1.00 82.81 181 PHE A N 1
ATOM 1413 C CA . PHE A 1 181 ? 38.430 11.287 -9.643 1.00 82.81 181 PHE A CA 1
ATOM 1414 C C . PHE A 1 181 ? 38.366 12.722 -9.097 1.00 82.81 181 PHE A C 1
ATOM 1416 O O . PHE A 1 181 ? 38.582 13.678 -9.843 1.00 82.81 181 PHE A O 1
ATOM 1423 N N . LYS A 1 182 ? 38.095 12.908 -7.797 1.00 85.06 182 LYS A N 1
ATOM 1424 C CA . LYS A 1 182 ? 38.114 14.241 -7.163 1.00 85.06 182 LYS A CA 1
ATOM 1425 C C . LYS A 1 182 ? 39.530 14.775 -6.975 1.00 85.06 182 LYS A C 1
ATOM 1427 O O . LYS A 1 182 ? 39.723 15.974 -7.144 1.00 85.06 182 LYS A O 1
ATOM 1432 N N . GLN A 1 183 ? 40.492 13.909 -6.664 1.00 86.56 183 GLN A N 1
ATOM 1433 C CA . GLN A 1 183 ? 41.918 14.236 -6.591 1.00 86.56 183 GLN A CA 1
ATOM 1434 C C . GLN A 1 183 ? 42.429 14.697 -7.964 1.00 86.56 183 GLN A C 1
ATOM 1436 O O . GLN A 1 183 ? 42.976 15.792 -8.080 1.00 86.56 183 GLN A O 1
ATOM 1441 N N . MET A 1 184 ? 42.116 13.949 -9.028 1.00 84.62 184 MET A N 1
ATOM 1442 C CA . MET A 1 184 ? 42.435 14.351 -10.405 1.00 84.62 184 MET A CA 1
ATOM 1443 C C . MET A 1 184 ? 41.781 15.690 -10.780 1.00 84.62 184 MET A C 1
ATOM 1445 O O . MET A 1 184 ? 42.440 16.597 -11.287 1.00 84.62 184 MET A O 1
ATOM 1449 N N . ALA A 1 185 ? 40.495 15.868 -10.458 1.00 86.00 185 ALA A N 1
ATOM 1450 C CA . ALA A 1 185 ? 39.789 17.127 -10.696 1.00 86.00 185 ALA A CA 1
ATOM 1451 C C . ALA A 1 185 ? 40.379 18.316 -9.915 1.00 86.00 185 ALA A C 1
ATOM 1453 O O . ALA A 1 185 ? 40.325 19.451 -10.394 1.00 86.00 185 ALA A O 1
ATOM 1454 N N . HIS A 1 186 ? 40.940 18.075 -8.728 1.00 86.38 186 HIS A N 1
ATOM 1455 C CA . HIS A 1 186 ? 41.605 19.100 -7.928 1.00 86.38 186 HIS A CA 1
ATOM 1456 C C . HIS A 1 186 ? 42.901 19.584 -8.592 1.00 86.38 186 HIS A C 1
ATOM 1458 O O . HIS A 1 186 ? 43.108 20.791 -8.703 1.00 86.38 186 HIS A O 1
ATOM 1464 N N . GLY A 1 187 ? 43.717 18.672 -9.131 1.00 82.19 187 GLY A N 1
ATOM 1465 C CA . GLY A 1 187 ? 44.902 19.037 -9.919 1.00 82.19 187 GLY A CA 1
ATOM 1466 C C . GLY A 1 187 ? 44.549 19.854 -11.169 1.00 82.19 187 GLY A C 1
ATOM 1467 O O . GLY A 1 187 ? 45.169 20.880 -11.455 1.00 82.19 187 GLY A O 1
ATOM 1468 N N . LEU A 1 188 ? 43.474 19.478 -11.870 1.00 81.00 188 LEU A N 1
ATOM 1469 C CA . LEU A 1 188 ? 43.018 20.194 -13.068 1.00 81.00 188 LEU A CA 1
ATOM 1470 C C . LEU A 1 188 ? 42.494 21.609 -12.789 1.00 81.00 188 LEU A C 1
ATOM 1472 O O . LEU A 1 188 ? 42.577 22.471 -13.663 1.00 81.00 188 LEU A O 1
ATOM 1476 N N . LEU A 1 189 ? 41.976 21.883 -11.588 1.00 76.19 189 LEU A N 1
ATOM 1477 C CA . LEU A 1 189 ? 41.529 23.227 -11.200 1.00 76.19 189 LEU A CA 1
ATOM 1478 C C . LEU A 1 189 ? 42.673 24.247 -11.186 1.00 76.19 189 LEU A C 1
ATOM 1480 O O . LEU A 1 189 ? 42.454 25.410 -11.545 1.00 76.19 189 LEU A O 1
ATOM 1484 N N . ASN A 1 190 ? 43.870 23.795 -10.812 1.00 77.88 190 ASN A N 1
ATOM 1485 C CA . ASN A 1 190 ? 45.078 24.614 -10.730 1.00 77.88 190 ASN A CA 1
ATOM 1486 C C . ASN A 1 190 ? 45.819 24.698 -12.074 1.00 77.88 190 ASN A C 1
ATOM 1488 O O . ASN A 1 190 ? 46.611 25.613 -12.285 1.00 77.88 190 ASN A O 1
ATOM 1492 N N . SER A 1 191 ? 45.521 23.799 -13.017 1.00 77.38 191 SER A N 1
ATOM 1493 C CA . SER A 1 191 ? 46.132 23.813 -14.347 1.00 77.38 191 SER A CA 1
ATOM 1494 C C . SER A 1 191 ? 45.607 24.964 -15.211 1.00 77.38 191 SER A C 1
ATOM 1496 O O . SER A 1 191 ? 44.413 25.049 -15.517 1.00 77.38 191 SER A O 1
ATOM 1498 N N . LYS A 1 192 ? 46.502 25.860 -15.642 1.00 68.12 192 LYS A N 1
ATOM 1499 C CA . LYS A 1 192 ? 46.160 27.072 -16.406 1.00 68.12 192 LYS A CA 1
ATOM 1500 C C . LYS A 1 192 ? 45.757 26.775 -17.860 1.00 68.12 192 LYS A C 1
ATOM 1502 O O . LYS A 1 192 ? 44.887 27.470 -18.379 1.00 68.12 192 LYS A O 1
ATOM 1507 N N . TYR A 1 193 ? 46.299 25.712 -18.462 1.00 64.62 193 TYR A N 1
ATOM 1508 C CA . TYR A 1 193 ? 46.289 25.496 -19.920 1.00 64.62 193 TYR A CA 1
ATOM 1509 C C . TYR A 1 193 ? 45.330 24.404 -20.428 1.00 64.62 193 TYR A C 1
ATOM 1511 O O . TYR A 1 193 ? 45.213 24.204 -21.630 1.00 64.62 193 TYR A O 1
ATOM 1519 N N . ILE A 1 194 ? 44.608 23.706 -19.544 1.00 75.06 194 ILE A N 1
ATOM 1520 C CA . ILE A 1 194 ? 43.706 22.606 -19.931 1.00 75.06 194 ILE A CA 1
ATOM 1521 C C . ILE A 1 194 ? 42.251 23.103 -19.982 1.00 75.06 194 ILE A C 1
ATOM 1523 O O . ILE A 1 194 ? 41.758 23.702 -19.021 1.00 75.06 194 ILE A O 1
ATOM 1527 N N . GLY A 1 195 ? 41.522 22.796 -21.064 1.00 73.44 195 GLY A N 1
ATOM 1528 C CA . GLY A 1 195 ? 40.113 23.196 -21.247 1.00 73.44 195 GLY A CA 1
ATOM 1529 C C . GLY A 1 195 ? 39.175 22.736 -20.117 1.00 73.44 195 GLY A C 1
ATOM 1530 O O . GLY A 1 195 ? 38.269 23.461 -19.699 1.00 73.44 195 GLY A O 1
ATOM 1531 N N . TRP A 1 196 ? 39.453 21.573 -19.523 1.00 74.88 196 TRP A N 1
ATOM 1532 C CA . TRP A 1 196 ? 38.755 21.057 -18.340 1.00 74.88 196 TRP A CA 1
ATOM 1533 C C . TRP A 1 196 ? 38.969 21.918 -17.085 1.00 74.88 196 TRP A C 1
ATOM 1535 O O . TRP A 1 196 ? 38.033 22.122 -16.308 1.00 74.88 196 TRP A O 1
ATOM 1545 N N . GLY A 1 197 ? 40.160 22.501 -16.923 1.00 79.75 197 GLY A N 1
ATOM 1546 C CA . GLY A 1 197 ? 40.458 23.452 -15.851 1.00 79.75 197 GLY A CA 1
ATOM 1547 C C . GLY A 1 197 ? 39.679 24.761 -15.999 1.00 79.75 197 GLY A C 1
ATOM 1548 O O . GLY A 1 197 ? 39.180 25.304 -15.011 1.00 79.75 197 GLY A O 1
ATOM 1549 N N . ALA A 1 198 ? 39.478 25.237 -17.234 1.00 84.88 198 ALA A N 1
ATOM 1550 C CA . ALA A 1 198 ? 38.657 26.419 -17.504 1.00 84.88 198 ALA A CA 1
ATOM 1551 C C . ALA A 1 198 ? 37.180 26.205 -17.118 1.00 84.88 198 ALA A C 1
ATOM 1553 O O . ALA A 1 198 ? 36.575 27.070 -16.476 1.00 84.88 198 ALA A O 1
ATOM 1554 N N . PHE A 1 199 ? 36.612 25.032 -17.428 1.00 84.50 199 PHE A N 1
ATOM 1555 C CA . PHE A 1 199 ? 35.266 24.650 -16.981 1.00 84.50 199 PHE A CA 1
ATOM 1556 C C . PHE A 1 199 ? 35.157 24.645 -15.449 1.00 84.50 199 PHE A C 1
ATOM 1558 O O . PHE A 1 199 ? 34.230 25.238 -14.886 1.00 84.50 199 PHE A O 1
ATOM 1565 N N . ALA A 1 200 ? 36.125 24.021 -14.776 1.00 84.56 200 ALA A N 1
ATOM 1566 C CA . ALA A 1 200 ? 36.140 23.900 -13.326 1.00 84.56 200 ALA A CA 1
ATOM 1567 C C . ALA A 1 200 ? 36.257 25.270 -12.630 1.00 84.56 200 ALA A C 1
ATOM 1569 O O . ALA A 1 200 ? 35.489 25.560 -11.711 1.00 84.56 200 ALA A O 1
ATOM 1570 N N . ARG A 1 201 ? 37.143 26.162 -13.102 1.00 88.44 201 ARG A N 1
ATOM 1571 C CA . ARG A 1 201 ? 37.295 27.531 -12.566 1.00 88.44 201 ARG A CA 1
ATOM 1572 C C . ARG A 1 201 ? 36.043 28.384 -12.768 1.00 88.44 201 ARG A C 1
ATOM 1574 O O . ARG A 1 201 ? 35.606 29.051 -11.830 1.00 88.44 201 ARG A O 1
ATOM 1581 N N . ARG A 1 202 ? 35.413 28.307 -13.947 1.00 88.81 202 ARG A N 1
ATOM 1582 C CA . ARG A 1 202 ? 34.144 29.002 -14.231 1.00 88.81 202 ARG A CA 1
ATOM 1583 C C . ARG A 1 202 ? 33.023 28.540 -13.303 1.00 88.81 202 ARG A C 1
ATOM 1585 O O . ARG A 1 202 ? 32.176 29.332 -12.893 1.00 88.81 202 ARG A O 1
ATOM 1592 N N . LEU A 1 203 ? 32.976 27.247 -12.990 1.00 87.19 203 LEU A N 1
ATOM 1593 C CA . LEU A 1 203 ? 31.971 26.703 -12.082 1.00 87.19 203 LEU A CA 1
ATOM 1594 C C . LEU A 1 203 ? 32.282 27.045 -10.617 1.00 87.19 203 LEU A C 1
ATOM 1596 O O . LEU A 1 203 ? 31.358 27.356 -9.867 1.00 87.19 203 LEU A O 1
ATOM 1600 N N . ARG A 1 204 ? 33.568 27.080 -10.239 1.00 89.12 204 ARG A N 1
ATOM 1601 C CA . ARG A 1 204 ? 34.035 27.500 -8.908 1.00 89.12 204 ARG A CA 1
ATOM 1602 C C . ARG A 1 204 ? 33.586 28.919 -8.576 1.00 89.12 204 ARG A C 1
ATOM 1604 O O . ARG A 1 204 ? 33.053 29.119 -7.492 1.00 89.12 204 ARG A O 1
ATOM 1611 N N . GLY A 1 205 ? 33.725 29.860 -9.513 1.00 88.19 205 GLY A N 1
ATOM 1612 C CA . GLY A 1 205 ? 33.283 31.247 -9.317 1.00 88.19 205 GLY A CA 1
ATOM 1613 C C . GLY A 1 205 ? 31.770 31.401 -9.107 1.00 88.19 205 GLY A C 1
ATOM 1614 O O . GLY A 1 205 ? 31.345 32.320 -8.424 1.00 88.19 205 GLY A O 1
ATOM 1615 N N . ARG A 1 206 ? 30.947 30.486 -9.643 1.00 90.44 206 ARG A N 1
ATOM 1616 C CA . ARG A 1 206 ? 29.474 30.571 -9.558 1.00 90.44 206 ARG A CA 1
ATOM 1617 C C . ARG A 1 206 ? 28.849 29.760 -8.424 1.00 90.44 206 ARG A C 1
ATOM 1619 O O . ARG A 1 206 ? 27.785 30.121 -7.935 1.00 90.44 206 ARG A O 1
ATOM 1626 N N . LYS A 1 207 ? 29.424 28.602 -8.087 1.00 85.44 207 LYS A N 1
ATOM 1627 C CA . LYS A 1 207 ? 28.809 27.599 -7.189 1.00 85.44 207 LYS A CA 1
ATOM 1628 C C . LYS A 1 207 ? 29.753 27.101 -6.088 1.00 85.44 207 LYS A C 1
ATOM 1630 O O . LYS A 1 207 ? 29.385 26.205 -5.332 1.00 85.44 207 LYS A O 1
ATOM 1635 N N . GLY A 1 208 ? 30.954 27.666 -5.997 1.00 86.56 208 GLY A N 1
ATOM 1636 C CA . GLY A 1 208 ? 31.948 27.321 -4.989 1.00 86.56 208 GLY A CA 1
ATOM 1637 C C . GLY A 1 208 ? 32.830 26.112 -5.346 1.00 86.56 208 GLY A C 1
ATOM 1638 O O . GLY A 1 208 ? 32.542 25.346 -6.274 1.00 86.56 208 GLY A O 1
ATOM 1639 N N . PRO A 1 209 ? 33.940 25.926 -4.609 1.00 85.25 209 PRO A N 1
ATOM 1640 C CA . PRO A 1 209 ? 34.993 24.963 -4.942 1.00 85.25 209 PRO A CA 1
ATOM 1641 C C . PRO A 1 209 ? 34.552 23.499 -4.830 1.00 85.25 209 PRO A C 1
ATOM 1643 O O . PRO A 1 209 ? 34.863 22.702 -5.711 1.00 85.25 209 PRO A O 1
ATOM 1646 N N . ALA A 1 210 ? 33.775 23.136 -3.806 1.00 84.31 210 ALA A N 1
ATOM 1647 C CA . ALA A 1 210 ? 33.337 21.752 -3.600 1.00 84.31 210 ALA A CA 1
ATOM 1648 C C . ALA A 1 210 ? 32.438 21.236 -4.740 1.00 84.31 210 ALA A C 1
ATOM 1650 O O . ALA A 1 210 ? 32.598 20.106 -5.211 1.00 84.31 210 ALA A O 1
ATOM 1651 N N . VAL A 1 211 ? 31.517 22.080 -5.220 1.00 85.12 211 VAL A N 1
ATOM 1652 C CA . VAL A 1 211 ? 30.632 21.756 -6.348 1.00 85.12 211 VAL A CA 1
ATOM 1653 C C . VAL A 1 211 ? 31.438 21.653 -7.640 1.00 85.12 211 VAL A C 1
ATOM 1655 O O . VAL A 1 211 ? 31.235 20.716 -8.410 1.00 85.12 211 VAL A O 1
ATOM 1658 N N . ALA A 1 212 ? 32.393 22.564 -7.848 1.00 87.75 212 ALA A N 1
ATOM 1659 C CA . ALA A 1 212 ? 33.261 22.552 -9.019 1.00 87.75 212 ALA A CA 1
ATOM 1660 C C . ALA A 1 212 ? 34.120 21.282 -9.104 1.00 87.75 212 ALA A C 1
ATOM 1662 O O . ALA A 1 212 ? 34.165 20.654 -10.162 1.00 87.75 212 ALA A O 1
ATOM 1663 N N . ILE A 1 213 ? 34.734 20.860 -7.993 1.00 88.62 213 ILE A N 1
ATOM 1664 C CA . ILE A 1 213 ? 35.534 19.627 -7.919 1.00 88.62 213 ILE A CA 1
ATOM 1665 C C . ILE A 1 213 ? 34.666 18.411 -8.248 1.00 88.62 213 ILE A C 1
ATOM 1667 O O . ILE A 1 213 ? 35.023 17.613 -9.111 1.00 88.62 213 ILE A O 1
ATOM 1671 N N . LYS A 1 214 ? 33.495 18.278 -7.611 1.00 86.44 214 LYS A N 1
ATOM 1672 C CA . LYS A 1 214 ? 32.611 17.122 -7.818 1.00 86.44 214 LYS A CA 1
ATOM 1673 C C . LYS A 1 214 ? 32.046 17.061 -9.241 1.00 86.44 214 LYS A C 1
ATOM 1675 O O . LYS A 1 214 ? 31.994 15.985 -9.830 1.00 86.44 214 LYS A O 1
ATOM 1680 N N . ALA A 1 215 ? 31.652 18.203 -9.801 1.00 84.44 215 ALA A N 1
ATOM 1681 C CA . ALA A 1 215 ? 31.153 18.280 -11.169 1.00 84.44 215 ALA A CA 1
ATOM 1682 C C . ALA A 1 215 ? 32.249 17.969 -12.196 1.00 84.44 215 ALA A C 1
ATOM 1684 O O . ALA A 1 215 ? 31.985 17.253 -13.154 1.00 84.44 215 ALA A O 1
ATOM 1685 N N . THR A 1 216 ? 33.475 18.452 -11.981 1.00 86.00 216 THR A N 1
ATOM 1686 C CA . THR A 1 216 ? 34.620 18.165 -12.862 1.00 86.00 216 THR A CA 1
ATOM 1687 C C . THR A 1 216 ? 35.030 16.696 -12.768 1.00 86.00 216 THR A C 1
ATOM 1689 O O . THR A 1 216 ? 35.208 16.059 -13.798 1.00 86.00 216 THR A O 1
ATOM 1692 N N . ALA A 1 217 ? 35.061 16.122 -11.561 1.00 85.50 217 ALA A N 1
ATOM 1693 C CA . ALA A 1 217 ? 35.313 14.698 -11.334 1.00 85.50 217 ALA A CA 1
ATOM 1694 C C . ALA A 1 217 ? 34.292 13.800 -12.047 1.00 85.50 217 ALA A C 1
ATOM 1696 O O . ALA A 1 217 ? 34.671 12.838 -12.704 1.00 85.50 217 ALA A O 1
ATOM 1697 N N . ARG A 1 218 ? 32.998 14.145 -11.976 1.00 82.31 218 ARG A N 1
ATOM 1698 C CA . ARG A 1 218 ? 31.946 13.453 -12.738 1.00 82.31 218 ARG A CA 1
ATOM 1699 C C . ARG A 1 218 ? 32.214 13.512 -14.238 1.00 82.31 218 ARG A C 1
ATOM 1701 O O . ARG A 1 218 ? 32.014 12.536 -14.941 1.00 82.31 218 ARG A O 1
ATOM 1708 N N . LYS A 1 219 ? 32.616 14.684 -14.716 1.00 82.00 219 LYS A N 1
ATOM 1709 C CA . LYS A 1 219 ? 32.793 14.955 -16.135 1.00 82.00 219 LYS A CA 1
ATOM 1710 C C . LYS A 1 219 ? 34.031 14.218 -16.685 1.00 82.00 219 LYS A C 1
ATOM 1712 O O . LYS A 1 219 ? 33.972 13.743 -17.807 1.00 82.00 219 LYS A O 1
ATOM 1717 N N . LEU A 1 220 ? 35.089 14.054 -15.879 1.00 81.44 220 LEU A N 1
ATOM 1718 C CA . LEU A 1 220 ? 36.241 13.187 -16.179 1.00 81.44 220 LEU A CA 1
ATOM 1719 C C . LEU A 1 220 ? 35.848 11.714 -16.248 1.00 81.44 220 LEU A C 1
ATOM 1721 O O . LEU A 1 220 ? 36.147 11.055 -17.230 1.00 81.44 220 LEU A O 1
ATOM 1725 N N . ALA A 1 221 ? 35.118 11.225 -15.246 1.00 77.38 221 ALA A N 1
ATOM 1726 C CA . ALA A 1 221 ? 34.611 9.853 -15.219 1.00 77.38 221 ALA A CA 1
ATOM 1727 C C . ALA A 1 221 ? 33.583 9.553 -16.337 1.00 77.38 221 ALA A C 1
ATOM 1729 O O . ALA A 1 221 ? 32.997 8.483 -16.357 1.00 77.38 221 ALA A O 1
ATOM 1730 N N . ALA A 1 222 ? 33.260 10.526 -17.195 1.00 73.62 222 ALA A N 1
ATOM 1731 C CA . ALA A 1 222 ? 32.415 10.353 -18.376 1.00 73.62 222 ALA A CA 1
ATOM 1732 C C . ALA A 1 222 ? 33.179 10.297 -19.687 1.00 73.62 222 ALA A C 1
ATOM 1734 O O . ALA A 1 222 ? 32.560 10.183 -20.738 1.00 73.62 222 ALA A O 1
ATOM 1735 N N . GLN A 1 223 ? 34.495 10.452 -19.635 1.00 71.62 223 GLN A N 1
ATOM 1736 C CA . GLN A 1 223 ? 35.377 10.339 -20.792 1.00 71.62 223 GLN A CA 1
ATOM 1737 C C . GLN A 1 223 ? 36.241 9.074 -20.735 1.00 71.62 223 GLN A C 1
ATOM 1739 O O . GLN A 1 223 ? 36.865 8.737 -21.733 1.00 71.62 223 GLN A O 1
ATOM 1744 N N . TYR A 1 224 ? 36.271 8.419 -19.574 1.00 57.28 224 TYR A N 1
ATOM 1745 C CA . TYR A 1 224 ? 36.879 7.119 -19.308 1.00 57.28 224 TYR A CA 1
ATOM 1746 C C . TYR A 1 224 ? 35.763 6.150 -18.946 1.00 57.28 224 TYR A C 1
ATOM 1748 O O . TYR A 1 224 ? 35.872 4.972 -19.336 1.00 57.28 224 TYR A O 1
#

=== Feature glossary ===
The record interleaves many kinds of information about one protein. Here is each kind framed as the question it answers.

Q: What known structures does this most resemble?
A: Structural nearest neighbors (via Foldseek easy-search vs the PDB). Reported per hit: target PDB id, E-value, and 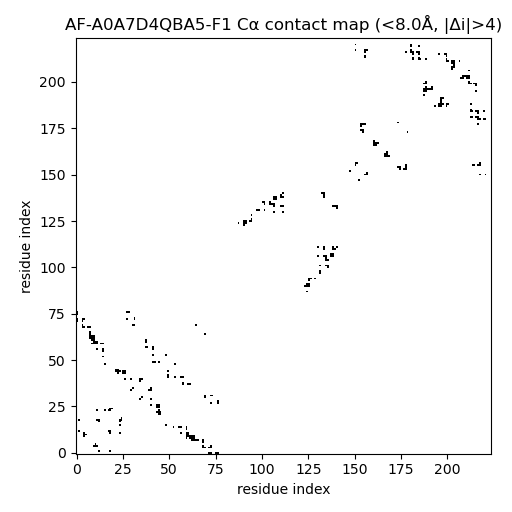alignment TM-score. A TM-score above ~0.5 is the conventional threshold for 'same fold'.

Q: Where is each backbone atom in 3D?
A: The mmCIF table is the protein's shape written out atom by atom. For each backbone N, Cα, C, and carbonyl O, it records an (x, y, z) coordinate triple in Å plus the residue type, chain letter, and residue number.

Q: What are the backbone torsion angles?
A: The φ/ψ torsion pair specifies the backbone conformation at each residue. φ rotates about the N–Cα bond, ψ about the Cα–C bond. Steric clashes forbid most of the (φ, ψ) plane — the allowed regions (α-helix basin, β-sheet basin, left-handed helix) are the Ramachandran-allowed regions.

Q: Which residues are buried vs exposed?
A: Solvent-accessible surface area (SASA) is the area in Å² traced out by the centre of a 1.4 Å probe sphere (a water molecule) rolled over the protein's van der Waals surface (Shrake–Rupley / Lee–Richards construction). Buried residues have near-zero SASA; fully exposed residues can exceed 200 Å². The total SASA scales roughly with the number of surface residues.

Q: How confident is the AlphaFold model at each residue?
A: pLDDT is the predicted lDDT-Cα score: AlphaFold's confidence that the local environment of each residue (all inter-atomic distances within 15 Å) is correctly placed. It is a per-residue number between 0 and 100, with higher meaning more reliable.

Q: What does the local fold look like, residue by residue?
A: 3Di is Foldseek's structural alphabet. Each residue is assigned one of twenty discrete states based on how its Cα sits relative to its spatial (not sequential) neighbors. Aligning 3Di strings finds structural homologs roughly as well as full 3D superposition, but orders of magnitude faster.

Q: How big and how compact is the whole molecule?
A: Ra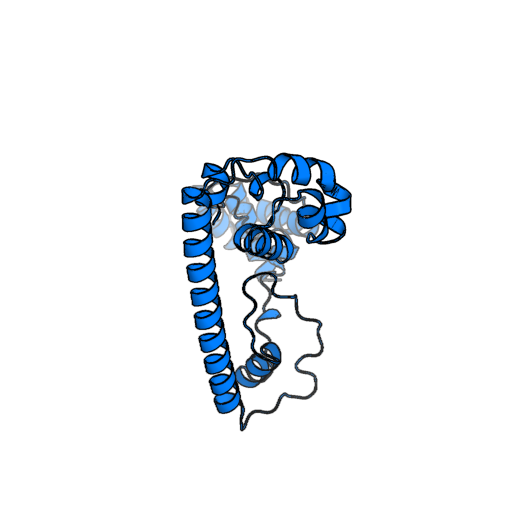dius of gyration (Rg) is the root-mean-square distance of Cα atoms from their centroid — a single number for overall size and compactness. A globular domain of N residues has Rg ≈ 2.2·N^0.38 Å; an extended or disordered chain has a much larger Rg. The Cα contact count is the number of residue pairs whose Cα atoms are within 8 Å and are more than four positions apart in sequence — a standard proxy for tertiary packing density. The bounding box is the smallest axis-aligned box enclosing all Cα atoms.

Q: Which residues are in helices, strands, or loops?
A: DSSP 8-state secondary structure assigns each residue one of H (α-helix), G (3₁₀-helix), I (π-helix), E (extended β-strand), B (isolated β-bridge), T (hydrogen-bonded turn), S (bend), or '-' (coil). The assignment is computed from backbone hydrogen-bond geometry via the Kabsch–Sander algorithm.

Q: How mobile is each atom in the crystal?
A: Crystallographic B-factors measure how much each atom's electron density is smeared out, in Å². They rise in mobile loops and surface residues and fall in the buried interior. In AlphaFold models this column is repurposed to hold pLDDT instead.

Q: What if only a Cα trace is available?
A: P-SEA three-state annotation labels each residue as helix, strand, or coil based purely on the geometry of the Cα trace. It serves as a fallback when the full backbone (and thus DSSP) is unavailable.

Q: What family and function is it annotated with?
A: Database cross-references. InterPro integrates a dozen domain/family signature databases into unified entries with residue-range hits. GO terms attach function/process/location labels with evidence codes. CATH codes position the fold in a four-level structural taxonomy. Organism is the NCBI-taxonomy species name.

Q: Are the domains correctly placed relative to each other?
A: Predicted Aligned Error (PAE) is an AlphaFold confidence matrix: entry (i, j) is the expected error in the position of residue j, in ångströms, when the prediction is superimposed on the true structure at residue i. Low PAE within a block of residues means that block is internally rigid and well-predicted; high PAE between two blocks means their relative placement is uncertain even if each block individually is confident.

Q: What do the diagnostic plots show?
A: Three diagnostic plots accompany the record. The Cα contact map visualizes the tertiary structure as a 2D adjacency matrix (8 Å cutoff, sequence-local contacts suppressed). The Ramachandran plot shows the distribution of backbone (φ, ψ) torsions, with points in the α and β basins reflecting secondary structure content. The PAE plot shows AlphaFold's inter-residue confidence as a color matrix.

Q: What is the amino-acid chain?
A: Primary structure: the covalent order of the twenty standard amino acids along the backbone. Two proteins with the same sequence will (almost always) fold to the same structure; two with 30% identity often share a fold but not the details.

Q: What do the rendered images show?
A: The six renders are orthographic views along the three Cartesian axes in both directions. Representation (cartoon, sticks, or surface) and color scheme (sequence-rainbow or by-chain) vary across proteins so the training set covers all the common visualization conventions.